Protein AF-A0A2H3BZX5-F1 (afdb_monomer)

Radius of gyration: 19.12 Å; Cα contacts (8 Å, |Δi|>4): 441; chains: 1; bounding box: 56×43×49 Å

Nearest PDB structures (foldseek):
  5wfn-assembly2_D  TM=5.118E-01  e=2.127E-02  Homo sapiens
  3ogm-assembly8_H  TM=4.781E-01  e=7.824E-02  Arabidopsis thaliana
  6wcq-assembly1_B  TM=4.674E-01  e=8.279E-02  Homo sapiens
  7ju4-assembly1_l  TM=5.251E-01  e=5.363E-01  Chlamydomonas reinhardtii
  4pki-assembly1_G  TM=5.074E-01  e=1.404E+00  Homo sapiens

Foldseek 3Di:
DDDDDLVLLQAEAPPHPDALVSVLCSCVPPNDPQPPDPDDDPDDDDLPDPDDAREREAEHLLQCRLLPRPNNLVSLVVCLPPSNQHAEYEHYNAEPVSRDPLVSVLVSLAQRARHQAYEYEQYEEALVSVLQNQQRHQNHAHYHYYNYHHDDPDPDDDPDPDPPPGDPAGHAYQEYAYEDEAPRLCPLVCQPDPRRSHHDANHQYYHHAHHPDVVLDQHEDDPSSVVSVVVSQVSHPDHHNYYHYYRHDYD

Secondary structure (DSSP, 8-state):
-PPPPGGGGTEEETT-SS-HHHHHHHHHHH-------S---SSPPPTT--SS--EEEEE-TTTTHHHH-TTHHHHHHHHT-TTS---EEEEE--BTTT-TTHHHHHHHHS--SS--EEEEES-EE-HHHHHHHHHH-TT--EEEEES-EE-------S-----S-S-SSPPBPSEEEEEEPTT-GGGGGGGSSTT-SSB-TT-SEEEEEE---TT--PEEE-HHHHHHHHHHHHH-SS--SEEEEE-EEE-

Mean predicted aligned error: 10.02 Å

Organism: NCBI:txid1076256

Structure (mmCIF, N/CA/C/O backbone):
data_AF-A0A2H3BZX5-F1
#
_entry.id   AF-A0A2H3BZX5-F1
#
loop_
_atom_site.group_PDB
_atom_site.id
_atom_site.type_symbol
_atom_site.label_atom_id
_atom_site.label_alt_id
_atom_site.label_comp_id
_atom_site.label_asym_id
_atom_site.label_entity_id
_atom_site.label_seq_id
_atom_site.pdbx_PDB_ins_code
_atom_site.Cartn_x
_atom_site.Cartn_y
_atom_site.Cartn_z
_atom_site.occupancy
_atom_site.B_iso_or_equiv
_atom_site.auth_seq_id
_atom_site.auth_comp_id
_atom_site.auth_asym_id
_atom_site.auth_atom_id
_atom_site.pdbx_PDB_model_num
ATOM 1 N N . MET A 1 1 ? -18.989 14.865 25.411 1.00 57.94 1 MET A N 1
ATOM 2 C CA . MET A 1 1 ? -17.829 14.586 24.536 1.00 57.94 1 MET A CA 1
ATOM 3 C C . MET A 1 1 ? -18.354 13.863 23.311 1.00 57.94 1 MET A C 1
ATOM 5 O O . MET A 1 1 ? -19.296 13.097 23.472 1.00 57.94 1 MET A O 1
ATOM 9 N N . ALA A 1 2 ? -17.835 14.157 22.119 1.00 77.12 2 ALA A N 1
ATOM 10 C CA . ALA A 1 2 ? -18.235 13.446 20.905 1.00 77.12 2 ALA A CA 1
ATOM 11 C C . ALA A 1 2 ? -17.748 11.989 20.968 1.00 77.12 2 ALA A C 1
ATOM 13 O O . ALA A 1 2 ? -16.637 11.743 21.438 1.00 77.12 2 ALA A O 1
ATOM 14 N N . SER A 1 3 ? -18.579 11.045 20.530 1.00 82.06 3 SER A N 1
ATOM 15 C CA . SER A 1 3 ? -18.190 9.638 20.392 1.00 82.06 3 SER A CA 1
ATOM 16 C C . SER A 1 3 ? -17.487 9.426 19.047 1.00 82.06 3 SER A C 1
ATOM 18 O O . SER A 1 3 ? -17.941 10.015 18.062 1.00 82.06 3 SER A O 1
ATOM 20 N N . PRO A 1 4 ? -16.427 8.600 18.979 1.00 85.75 4 PRO A N 1
ATOM 21 C CA . PRO A 1 4 ? -15.803 8.227 17.714 1.00 85.75 4 PRO A CA 1
ATOM 22 C C . PRO A 1 4 ? -16.812 7.568 16.770 1.00 85.75 4 PRO A C 1
ATOM 24 O O . PRO A 1 4 ? -17.647 6.766 17.191 1.00 85.75 4 PRO A O 1
ATOM 27 N N . THR A 1 5 ? -16.719 7.896 15.490 1.00 86.94 5 THR A N 1
ATOM 28 C CA . THR A 1 5 ? -17.429 7.225 14.397 1.00 86.94 5 THR A CA 1
ATOM 29 C C . THR A 1 5 ? -16.506 6.218 13.718 1.00 86.94 5 THR A C 1
ATOM 31 O O . THR A 1 5 ? -15.297 6.281 13.910 1.00 86.94 5 THR A O 1
ATOM 34 N N . PHE A 1 6 ? -17.043 5.308 12.893 1.00 84.25 6 PHE A N 1
ATOM 35 C CA . PHE A 1 6 ? -16.221 4.330 12.165 1.00 84.25 6 PHE A CA 1
ATOM 36 C C . PHE A 1 6 ? -15.102 4.991 11.339 1.00 84.25 6 PHE A C 1
ATOM 38 O O . PHE A 1 6 ? -13.971 4.520 11.367 1.00 84.25 6 PHE A O 1
ATOM 45 N N . GLN A 1 7 ? -15.383 6.136 10.706 1.00 86.94 7 GLN A N 1
ATOM 46 C CA . GLN A 1 7 ? -14.392 6.889 9.931 1.00 86.94 7 GLN A CA 1
ATOM 47 C C . GLN A 1 7 ? -13.186 7.327 10.773 1.00 86.94 7 GLN A C 1
ATOM 49 O O . GLN A 1 7 ? -12.060 7.322 10.289 1.00 86.94 7 GLN A O 1
ATOM 54 N N . ASP A 1 8 ? -13.392 7.651 12.052 1.00 89.88 8 ASP A N 1
ATOM 55 C CA . ASP A 1 8 ? -12.303 8.094 12.927 1.00 89.88 8 ASP A CA 1
ATOM 56 C C . ASP A 1 8 ? -11.319 6.955 13.275 1.00 89.88 8 ASP A C 1
ATOM 58 O O . ASP A 1 8 ? -10.223 7.225 13.760 1.00 89.88 8 ASP A O 1
ATOM 62 N N . PHE A 1 9 ? -11.685 5.692 13.017 1.00 90.06 9 PHE A N 1
ATOM 63 C CA . PHE A 1 9 ? -10.790 4.531 13.125 1.00 90.06 9 PHE A CA 1
ATOM 64 C C . PHE A 1 9 ? -10.014 4.248 11.833 1.00 90.06 9 PHE A C 1
ATOM 66 O O . PHE A 1 9 ? -9.062 3.471 11.858 1.00 90.06 9 PHE A O 1
ATOM 73 N N . LEU A 1 10 ? -10.436 4.848 10.719 1.00 90.38 10 LEU A N 1
ATOM 74 C CA . LEU A 1 10 ? -9.856 4.650 9.394 1.00 90.38 10 LEU A CA 1
ATOM 75 C C . LEU A 1 10 ? -8.863 5.750 9.008 1.00 90.38 10 LEU A C 1
ATOM 77 O O . LEU A 1 10 ? -8.057 5.544 8.113 1.00 90.38 10 LEU A O 1
ATOM 81 N N . GLU A 1 11 ? -8.904 6.902 9.676 1.00 92.44 11 GLU A N 1
ATOM 82 C CA . GLU A 1 11 ? -8.010 8.036 9.425 1.00 92.44 11 GLU A CA 1
ATOM 83 C C . GLU A 1 11 ? -7.038 8.215 10.599 1.00 92.44 11 GLU A C 1
ATOM 85 O O . GLU A 1 11 ? -7.346 8.884 11.590 1.00 92.44 11 GLU A O 1
ATOM 90 N N . LEU A 1 12 ? -5.855 7.604 10.501 1.00 92.50 12 LEU A N 1
ATOM 91 C CA . LEU A 1 12 ? -4.846 7.614 11.562 1.00 92.50 12 LEU A CA 1
ATOM 92 C C . LEU A 1 12 ? -3.650 8.498 11.181 1.00 92.50 12 LEU A C 1
ATOM 94 O O . LEU A 1 12 ? -3.189 8.500 10.039 1.00 92.50 12 LEU A O 1
ATOM 98 N N . GLY A 1 13 ? -3.141 9.247 12.164 1.00 89.38 13 GLY A N 1
ATOM 99 C CA . GLY A 1 13 ? -2.028 10.182 12.010 1.00 89.38 13 GLY A CA 1
ATOM 100 C C . GLY A 1 13 ? -2.486 11.588 11.621 1.00 89.38 13 GLY A C 1
ATOM 101 O O . GLY A 1 13 ? -3.177 12.240 12.400 1.00 89.38 13 GLY A O 1
ATOM 102 N N . LEU A 1 14 ? -2.130 12.071 10.430 1.00 82.44 14 LEU A N 1
ATOM 103 C CA . LEU A 1 14 ? -2.342 13.468 10.006 1.00 82.44 14 LEU A CA 1
ATOM 104 C C . LEU A 1 14 ? -3.767 14.021 10.177 1.00 82.44 14 LEU A C 1
ATOM 106 O O . LEU A 1 14 ? -3.943 15.195 10.497 1.00 82.44 14 LEU A O 1
ATOM 110 N N . ARG A 1 15 ? -4.790 13.194 9.936 1.00 82.12 15 ARG A N 1
ATOM 111 C CA . ARG A 1 15 ? -6.213 13.589 10.008 1.00 82.12 15 ARG A CA 1
ATOM 112 C C . ARG A 1 15 ? -6.916 13.086 11.271 1.00 82.12 15 ARG A C 1
ATOM 114 O O . ARG A 1 15 ? -8.132 13.212 11.405 1.00 82.12 15 ARG A O 1
ATOM 121 N N . GLN A 1 16 ? -6.156 12.534 12.211 1.00 89.25 16 GLN A N 1
ATOM 122 C CA . GLN A 1 16 ? -6.700 11.861 13.378 1.00 89.25 16 GLN A CA 1
ATOM 123 C C . GLN A 1 16 ? -7.379 12.844 14.342 1.00 89.25 16 GLN A C 1
ATOM 125 O O . GLN A 1 16 ? -6.764 13.778 14.854 1.00 89.25 16 GLN A O 1
ATOM 130 N N . LYS A 1 17 ? -8.658 12.596 14.648 1.00 89.06 17 LYS A N 1
ATOM 131 C CA . LYS A 1 17 ? -9.431 13.401 15.618 1.00 89.06 17 LYS A CA 1
ATOM 132 C C . LYS A 1 17 ? -9.316 12.906 17.059 1.00 89.06 17 LYS A C 1
ATOM 134 O O . LYS A 1 17 ? -9.466 13.690 17.994 1.00 89.06 17 LYS A O 1
ATOM 139 N N . PHE A 1 18 ? -9.086 11.608 17.244 1.00 89.75 18 PHE A N 1
ATOM 140 C CA . PHE A 1 18 ? -9.004 10.948 18.548 1.00 89.75 18 PHE A CA 1
ATOM 141 C C . PHE A 1 18 ? -7.699 10.167 18.641 1.00 89.75 18 PHE A C 1
ATOM 143 O O . PHE A 1 18 ? -7.367 9.450 17.708 1.00 89.75 18 PHE A O 1
ATOM 150 N N . SER A 1 19 ? -6.991 10.243 19.768 1.00 91.62 19 SER A N 1
ATOM 151 C CA . SER A 1 19 ? -5.750 9.477 19.959 1.00 91.62 19 SER A CA 1
ATOM 152 C C . SER A 1 19 ? -5.968 7.966 19.823 1.00 91.62 19 SER A C 1
ATOM 154 O O . SER A 1 19 ? -7.044 7.464 20.172 1.00 91.62 19 SER A O 1
ATOM 156 N N . CYS A 1 20 ? -4.934 7.216 19.416 1.00 92.38 20 CYS A N 1
ATOM 157 C CA . CYS A 1 20 ? -5.028 5.755 19.291 1.00 92.38 20 CYS A CA 1
ATOM 158 C C . CYS A 1 20 ? -5.463 5.110 20.610 1.00 92.38 20 CYS A C 1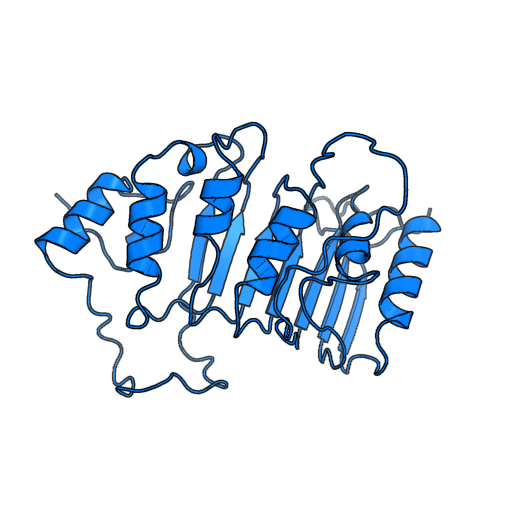
ATOM 160 O O . CYS A 1 20 ? -6.340 4.251 20.621 1.00 92.38 20 CYS A O 1
ATOM 162 N N . LYS A 1 21 ? -4.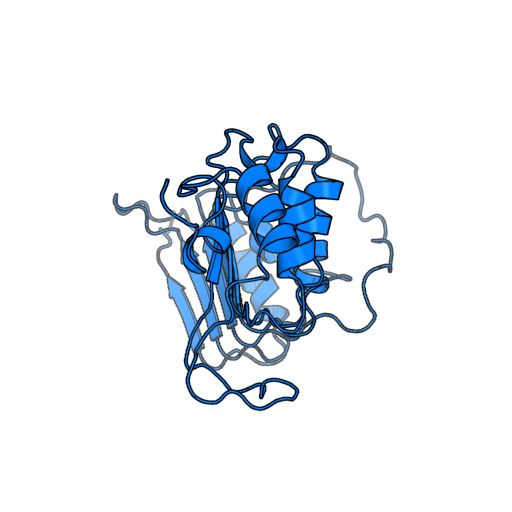949 5.606 21.744 1.00 93.62 21 LYS A N 1
ATOM 163 C CA . LYS A 1 21 ? -5.392 5.193 23.084 1.00 93.62 21 LYS A CA 1
ATOM 164 C C . LYS A 1 21 ? -6.906 5.343 23.279 1.00 93.62 21 LYS A C 1
ATOM 166 O O . LYS A 1 21 ? -7.553 4.450 23.824 1.00 93.62 21 LYS A O 1
ATOM 171 N N . GLY A 1 22 ? -7.470 6.482 22.875 1.00 91.12 22 GLY A N 1
ATOM 172 C CA . GLY A 1 22 ? -8.904 6.749 22.991 1.00 91.12 22 GLY A CA 1
ATOM 173 C C . GLY A 1 22 ? -9.738 5.804 22.127 1.00 91.12 22 GLY A C 1
ATOM 174 O O . GLY A 1 22 ? -10.745 5.277 22.595 1.00 91.12 22 GLY A O 1
ATOM 175 N N . LEU A 1 23 ? -9.279 5.544 20.902 1.00 91.94 23 LEU A N 1
ATOM 176 C CA . LEU A 1 23 ? -9.916 4.617 19.967 1.00 91.94 23 LEU A CA 1
ATOM 177 C C . LEU A 1 23 ? -9.867 3.166 20.476 1.00 91.94 23 LEU A C 1
ATOM 179 O O . LEU A 1 23 ? -10.902 2.504 20.523 1.00 91.94 23 LEU A O 1
ATOM 183 N N . VAL A 1 24 ? -8.709 2.696 20.951 1.00 92.19 24 VAL A N 1
ATOM 184 C CA . VAL A 1 24 ? -8.549 1.364 21.563 1.00 92.19 24 VAL A CA 1
ATOM 185 C C . VAL A 1 24 ? -9.502 1.195 22.747 1.00 92.19 24 VAL A C 1
ATOM 187 O O . VAL A 1 24 ? -10.289 0.249 22.783 1.00 92.19 24 VAL A O 1
ATOM 190 N N . HIS A 1 25 ? -9.507 2.142 23.692 1.00 90.25 25 HIS A N 1
ATOM 191 C CA . HIS A 1 25 ? -10.423 2.079 24.832 1.00 90.25 25 HIS A CA 1
ATOM 192 C C . HIS A 1 25 ? -11.893 2.082 24.405 1.00 90.25 25 HIS A C 1
ATOM 194 O O . HIS A 1 25 ? -12.701 1.404 25.041 1.00 90.25 25 HIS A O 1
ATOM 200 N N . HIS A 1 26 ? -12.248 2.814 23.346 1.00 88.56 26 HIS A N 1
ATOM 201 C CA . HIS A 1 26 ? -13.611 2.829 22.829 1.00 88.56 26 HIS A CA 1
ATOM 202 C C . HIS A 1 26 ? -14.041 1.446 22.322 1.00 88.56 26 HIS A C 1
ATOM 204 O O . HIS A 1 26 ? -15.084 0.948 22.748 1.00 88.56 26 HIS A O 1
ATOM 210 N N . ILE A 1 27 ? -13.210 0.797 21.497 1.00 85.56 27 ILE A N 1
ATOM 211 C CA . ILE A 1 27 ? -13.471 -0.553 20.969 1.00 85.56 27 ILE A CA 1
ATOM 212 C C . ILE A 1 27 ? -13.646 -1.554 22.114 1.00 85.56 27 ILE A C 1
ATOM 214 O O . ILE A 1 27 ? -14.616 -2.312 22.129 1.00 85.56 27 ILE A O 1
ATOM 218 N N . LEU A 1 28 ? -12.734 -1.524 23.092 1.00 84.56 28 LEU A N 1
ATOM 219 C CA . LEU A 1 28 ? -12.738 -2.455 24.221 1.00 84.56 28 LEU A CA 1
ATOM 220 C C . LEU A 1 28 ? -13.922 -2.247 25.179 1.00 84.56 28 LEU A C 1
ATOM 222 O O . LEU A 1 28 ? -14.328 -3.194 25.849 1.00 84.56 28 LEU A O 1
ATOM 226 N N . SER A 1 29 ? -14.468 -1.029 25.265 1.00 84.31 29 SER A N 1
ATOM 227 C CA . SER A 1 29 ? -15.496 -0.683 26.261 1.00 84.31 29 SER A CA 1
ATOM 228 C C . SER A 1 29 ? -16.928 -0.719 25.723 1.00 84.31 29 SER A C 1
ATOM 230 O O . SER A 1 29 ? -17.847 -0.989 26.493 1.00 84.31 29 SER A O 1
ATOM 232 N N . PHE A 1 30 ? -17.145 -0.422 24.437 1.00 68.69 30 PHE A N 1
ATOM 233 C CA . PHE A 1 30 ? -18.492 -0.203 23.887 1.00 68.69 30 PHE A CA 1
ATOM 234 C C . PHE A 1 30 ? -18.861 -1.133 22.724 1.00 68.69 30 PHE A C 1
ATOM 236 O O . PHE A 1 30 ? -20.032 -1.179 22.349 1.00 68.69 30 PHE A O 1
ATOM 243 N N . SER A 1 31 ? -17.924 -1.968 22.256 1.00 67.31 31 SER A N 1
ATOM 244 C CA . SER A 1 31 ? -17.967 -2.729 20.994 1.00 67.31 31 SER A CA 1
ATOM 245 C C . SER A 1 31 ? -17.589 -1.871 19.787 1.00 67.31 31 SER A C 1
ATOM 247 O O . SER A 1 31 ? -17.890 -0.680 19.732 1.00 67.31 31 SER A O 1
ATOM 249 N N . PHE A 1 32 ? -16.914 -2.485 18.812 1.00 65.19 32 PHE A N 1
ATOM 250 C CA . PHE A 1 32 ? -16.557 -1.825 17.558 1.00 65.19 32 PHE A CA 1
ATOM 251 C C . PHE A 1 32 ? -17.832 -1.291 16.877 1.00 65.19 32 PHE A C 1
ATOM 253 O O . PHE A 1 32 ? -18.833 -2.020 16.880 1.00 65.19 32 PHE A O 1
ATOM 260 N N . PRO A 1 33 ? -17.837 -0.066 16.309 1.00 56.41 33 PRO A N 1
ATOM 261 C CA . PRO A 1 33 ? -18.994 0.439 15.583 1.00 56.41 33 PRO A CA 1
ATOM 262 C C . PRO A 1 33 ? -19.358 -0.570 14.499 1.00 56.41 33 PRO A C 1
ATOM 264 O O . PRO A 1 33 ? -18.613 -0.768 13.540 1.00 56.41 33 PRO A O 1
ATOM 267 N N . THR A 1 34 ? -20.470 -1.276 14.685 1.00 51.81 34 THR A N 1
ATOM 268 C CA . THR A 1 34 ? -20.954 -2.211 13.677 1.00 51.81 34 THR A CA 1
ATOM 269 C C . THR A 1 34 ? -21.363 -1.352 12.501 1.00 51.81 34 THR A C 1
ATOM 271 O O . THR A 1 34 ? -22.230 -0.486 12.631 1.00 51.81 34 THR A O 1
ATOM 274 N N . ILE A 1 35 ? -20.697 -1.544 11.368 1.00 51.06 35 ILE A N 1
ATOM 275 C CA . ILE A 1 35 ? -21.106 -0.911 10.127 1.00 51.06 35 ILE A CA 1
ATOM 276 C C . ILE A 1 35 ? -22.518 -1.441 9.853 1.00 51.06 35 ILE A C 1
ATOM 278 O O . ILE A 1 35 ? -22.692 -2.607 9.507 1.00 51.06 35 ILE A O 1
ATOM 282 N N . GLN A 1 36 ? -23.543 -0.613 10.065 1.00 39.72 36 GLN A N 1
ATOM 283 C CA . GLN A 1 36 ? -24.866 -0.848 9.493 1.00 39.72 36 GLN A CA 1
ATOM 284 C C . GLN A 1 36 ? -24.760 -0.560 7.995 1.00 39.72 36 GLN A C 1
ATOM 286 O O . GLN A 1 36 ? -25.234 0.458 7.504 1.00 39.72 36 GLN A O 1
ATOM 291 N N . THR A 1 37 ? -24.051 -1.416 7.269 1.00 41.41 37 THR A N 1
ATOM 292 C CA . THR A 1 37 ? -24.188 -1.508 5.823 1.00 41.41 37 THR A CA 1
ATOM 293 C C . THR A 1 37 ? -25.258 -2.547 5.566 1.00 41.41 37 THR A C 1
ATOM 295 O O . THR A 1 37 ? -25.185 -3.674 6.061 1.00 41.41 37 THR A O 1
ATOM 298 N N . ASP A 1 38 ? -26.295 -2.127 4.848 1.00 33.19 38 ASP A N 1
ATOM 299 C CA . ASP A 1 38 ? -27.380 -2.9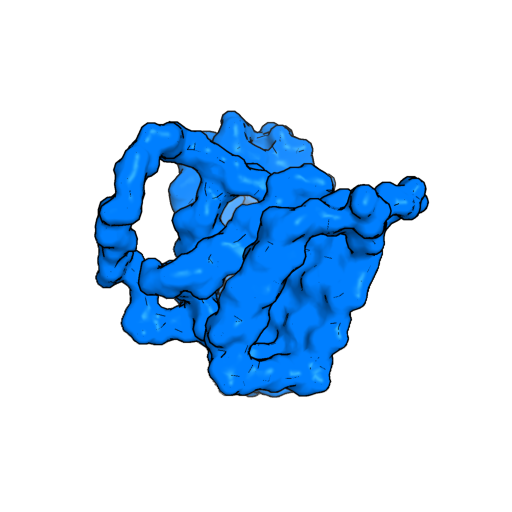92 4.417 1.00 33.19 38 ASP A CA 1
ATOM 300 C C . ASP A 1 38 ? -26.804 -4.251 3.763 1.00 33.19 38 ASP A C 1
ATOM 302 O O . ASP A 1 38 ? -26.147 -4.194 2.729 1.00 33.19 38 ASP A O 1
ATOM 306 N N . VAL A 1 39 ? -27.060 -5.381 4.423 1.00 35.19 39 VAL A N 1
ATOM 307 C CA . VAL A 1 39 ? -26.875 -6.749 3.937 1.00 35.19 39 VAL A CA 1
ATOM 308 C C . VAL A 1 39 ? -25.483 -7.030 3.371 1.00 35.19 39 VAL A C 1
ATOM 310 O O . VAL A 1 39 ? -25.265 -7.045 2.162 1.00 35.19 39 VAL A O 1
ATOM 313 N N . TRP A 1 40 ? -24.566 -7.411 4.256 1.00 44.81 40 TRP A N 1
ATOM 314 C CA . TRP A 1 40 ? -23.400 -8.187 3.853 1.00 44.81 40 TRP A CA 1
ATOM 315 C C . TRP A 1 40 ? -23.537 -9.644 4.290 1.00 44.81 40 TRP A C 1
ATOM 317 O O . TRP A 1 40 ? -24.008 -9.899 5.403 1.00 44.81 40 TRP A O 1
ATOM 327 N N . PRO A 1 41 ? -23.193 -10.621 3.427 1.00 36.38 41 PRO A N 1
ATOM 328 C CA . PRO A 1 41 ? -23.332 -12.020 3.757 1.00 36.38 41 PRO A CA 1
ATOM 329 C C . PRO A 1 41 ? -22.408 -12.336 4.924 1.00 36.38 41 PRO A C 1
ATOM 331 O O . PRO A 1 41 ? -21.233 -11.977 4.936 1.00 36.38 41 PRO A O 1
ATOM 334 N N . VAL A 1 42 ? -22.943 -13.071 5.886 1.00 35.72 42 VAL A N 1
ATOM 335 C CA . VAL A 1 42 ? -22.139 -13.820 6.842 1.00 35.72 42 VAL A CA 1
ATOM 336 C C . VAL A 1 42 ? -21.360 -14.866 6.029 1.00 35.72 42 VAL A C 1
ATOM 338 O O . VAL A 1 42 ? -21.916 -15.899 5.663 1.00 35.72 42 VAL A O 1
ATOM 341 N N . GLY A 1 43 ? -20.115 -14.562 5.651 1.00 40.22 43 GLY A N 1
ATOM 342 C CA . GLY A 1 43 ? -19.269 -15.418 4.810 1.00 40.22 43 GLY A CA 1
ATOM 343 C C . GLY A 1 43 ? -18.099 -14.667 4.151 1.00 40.22 43 GLY A C 1
ATOM 344 O O . GLY A 1 43 ? -18.042 -13.441 4.245 1.00 40.22 43 GLY A O 1
ATOM 345 N N . PRO A 1 44 ? -17.154 -15.377 3.499 1.00 39.44 44 PRO A N 1
ATOM 346 C CA . PRO A 1 44 ? -16.039 -14.753 2.788 1.00 39.44 44 PRO A CA 1
ATOM 347 C C . PRO A 1 44 ? -16.551 -13.775 1.723 1.00 39.44 44 PRO A C 1
ATOM 349 O O . PRO A 1 44 ? -17.434 -14.104 0.927 1.00 39.44 44 PRO A O 1
ATOM 352 N N . ILE A 1 45 ? -15.999 -12.561 1.733 1.00 46.94 45 ILE A N 1
ATOM 353 C CA . ILE A 1 45 ? -16.335 -11.495 0.785 1.00 46.94 45 ILE A CA 1
ATOM 354 C C . ILE A 1 45 ? -15.966 -11.977 -0.631 1.00 46.94 45 ILE A C 1
ATOM 356 O O . ILE A 1 45 ? -14.843 -12.444 -0.833 1.00 46.94 45 ILE A O 1
ATOM 360 N N . PRO A 1 46 ? -16.867 -11.893 -1.628 1.00 39.09 46 PRO A N 1
ATOM 361 C CA . PRO A 1 46 ? -16.541 -12.293 -2.991 1.00 39.09 46 PRO A CA 1
ATOM 362 C C . PRO A 1 46 ? -15.402 -11.445 -3.567 1.00 39.09 46 PRO A C 1
ATOM 364 O O . PRO A 1 46 ? -15.446 -10.217 -3.506 1.00 39.09 46 PRO A O 1
ATOM 367 N N . TYR A 1 47 ? -14.447 -12.106 -4.226 1.00 44.25 47 TYR A N 1
ATOM 368 C CA . TYR A 1 47 ? -13.263 -11.529 -4.886 1.00 44.25 47 TYR A CA 1
ATOM 369 C C . TYR A 1 47 ? -13.554 -10.380 -5.873 1.00 44.25 47 TYR A C 1
ATOM 371 O O . TYR A 1 47 ? -12.655 -9.638 -6.252 1.00 44.25 47 TYR A O 1
ATOM 379 N N . THR A 1 48 ? -14.801 -10.219 -6.315 1.00 40.31 48 THR A N 1
ATOM 380 C CA . THR A 1 48 ? -15.237 -9.233 -7.316 1.00 40.31 48 THR A CA 1
ATOM 381 C C . THR A 1 48 ? -15.905 -7.994 -6.724 1.00 40.31 48 THR A C 1
ATOM 383 O O . THR A 1 48 ? -16.379 -7.133 -7.467 1.00 40.31 48 THR A O 1
ATOM 386 N N . TYR A 1 49 ? -16.021 -7.897 -5.402 1.00 43.97 49 TYR A N 1
ATOM 387 C CA . TYR A 1 49 ? -16.837 -6.856 -4.807 1.00 43.97 49 TYR A CA 1
ATOM 388 C C . TYR A 1 49 ? -16.094 -5.507 -4.731 1.00 43.97 49 TYR A C 1
ATOM 390 O O . TYR A 1 49 ? -15.184 -5.329 -3.929 1.00 43.97 49 TYR A O 1
ATOM 398 N N . ARG A 1 50 ? -16.524 -4.532 -5.548 1.00 50.50 50 ARG A N 1
ATOM 399 C CA . ARG A 1 50 ? -16.038 -3.132 -5.560 1.00 50.50 50 ARG A CA 1
ATOM 400 C C . ARG A 1 50 ? -17.025 -2.107 -4.957 1.00 50.50 50 ARG A C 1
ATOM 402 O O . ARG A 1 50 ? -16.819 -0.906 -5.092 1.00 50.50 50 ARG A O 1
ATOM 409 N N . SER A 1 51 ? -18.117 -2.532 -4.311 1.00 41.44 51 SER A N 1
ATOM 410 C CA . SER A 1 51 ? -19.204 -1.631 -3.864 1.00 41.44 51 SER A CA 1
ATOM 411 C C . SER A 1 51 ? -19.100 -1.212 -2.384 1.00 41.44 51 SER A C 1
ATOM 413 O O . SER A 1 51 ? -19.870 -1.657 -1.534 1.00 41.44 51 SER A O 1
ATOM 415 N N . GLY A 1 52 ? -18.160 -0.326 -2.065 1.00 59.06 52 GLY A N 1
ATOM 416 C CA . GLY A 1 52 ? -17.967 0.212 -0.711 1.00 59.06 52 GLY A CA 1
ATOM 417 C C . GLY A 1 52 ? -16.520 0.060 -0.276 1.00 59.06 52 GLY A C 1
ATOM 418 O O . GLY A 1 52 ? -16.207 -0.788 0.558 1.00 59.06 52 GLY A O 1
ATOM 419 N N . GLN A 1 53 ? -15.631 0.833 -0.904 1.00 70.25 53 GLN A N 1
ATOM 420 C CA . GLN A 1 53 ? -14.236 0.907 -0.481 1.00 70.25 53 GLN A CA 1
ATOM 421 C C . GLN A 1 53 ? -14.181 1.461 0.941 1.00 70.25 53 GLN A C 1
ATOM 423 O O . GLN A 1 53 ? -14.729 2.525 1.231 1.00 70.25 53 GLN A O 1
ATOM 428 N N . VAL A 1 54 ? -13.554 0.700 1.827 1.00 85.31 54 VAL A N 1
ATOM 429 C CA . VAL A 1 54 ? -13.266 1.095 3.199 1.00 85.31 54 VAL A CA 1
ATOM 430 C C . VAL A 1 54 ? -11.758 1.216 3.269 1.00 85.31 54 VAL A C 1
ATOM 432 O O . VAL A 1 54 ? -11.041 0.217 3.375 1.00 85.31 54 VAL A O 1
ATOM 435 N N . THR A 1 55 ? -11.297 2.454 3.143 1.00 90.38 55 THR A N 1
ATOM 436 C CA . THR A 1 55 ? -9.878 2.784 3.096 1.00 90.38 55 THR A CA 1
ATOM 437 C C . THR A 1 55 ? -9.360 3.056 4.494 1.00 90.38 55 THR A C 1
ATOM 439 O O . THR A 1 55 ? -9.870 3.942 5.171 1.00 90.38 55 THR A O 1
ATOM 442 N N . LEU A 1 56 ? -8.330 2.320 4.908 1.00 93.25 56 LEU A N 1
ATOM 443 C CA . LEU A 1 56 ? -7.507 2.669 6.060 1.00 93.25 56 LEU A CA 1
ATOM 444 C C . LEU A 1 56 ? -6.371 3.588 5.596 1.00 93.25 56 LEU A C 1
ATOM 446 O O . LEU A 1 56 ? -5.444 3.136 4.927 1.00 93.25 56 LEU A O 1
ATOM 450 N N . SER A 1 57 ? -6.448 4.864 5.957 1.00 93.88 57 SER A N 1
ATOM 451 C CA . SER A 1 57 ? -5.440 5.883 5.667 1.00 93.88 57 SER A CA 1
ATOM 452 C C . SER A 1 57 ? -4.522 6.080 6.872 1.00 93.88 57 SER A C 1
ATOM 454 O O . SER A 1 57 ? -4.963 6.473 7.955 1.00 93.88 57 SER A O 1
ATOM 456 N N . LEU A 1 58 ? -3.232 5.822 6.672 1.00 92.25 58 LEU A N 1
ATOM 457 C CA . LEU A 1 58 ? -2.172 5.902 7.672 1.00 92.25 58 LEU A CA 1
ATOM 458 C C . LEU A 1 58 ? -1.167 6.965 7.215 1.00 92.25 58 LEU A C 1
ATOM 460 O O . LEU A 1 58 ? -0.448 6.741 6.245 1.00 92.25 58 LEU A O 1
ATOM 464 N N . GLY A 1 59 ? -1.115 8.120 7.885 1.00 89.19 59 GLY A N 1
ATOM 465 C CA . GLY A 1 59 ? -0.270 9.245 7.457 1.00 89.19 59 GLY A CA 1
ATOM 466 C C . GLY A 1 59 ? 0.604 9.820 8.568 1.00 89.19 59 GLY A C 1
ATOM 467 O O . GLY A 1 59 ? 0.057 10.277 9.568 1.00 89.19 59 GLY A O 1
ATOM 468 N N . ASP A 1 60 ? 1.930 9.867 8.390 1.00 81.50 60 ASP A N 1
ATOM 469 C CA . ASP A 1 60 ? 2.869 10.295 9.451 1.00 81.50 60 ASP A CA 1
ATOM 470 C C . ASP A 1 60 ? 3.545 11.669 9.220 1.00 81.50 60 ASP A C 1
ATOM 472 O O . ASP A 1 60 ? 4.157 12.242 10.123 1.00 81.50 60 ASP A O 1
ATOM 476 N N . SER A 1 61 ? 3.406 12.275 8.034 1.00 74.19 61 SER A N 1
ATOM 477 C CA . SER A 1 61 ? 4.035 13.569 7.660 1.00 74.19 61 SER A CA 1
ATOM 478 C C . SER A 1 61 ? 5.550 13.686 7.895 1.00 74.19 61 SER A C 1
ATOM 480 O O . SER A 1 61 ? 6.070 14.795 7.985 1.00 74.19 61 SER A O 1
ATOM 482 N N . GLY A 1 62 ? 6.260 12.568 8.051 1.00 68.06 62 GLY A N 1
ATOM 483 C CA . GLY A 1 62 ? 7.672 12.545 8.433 1.00 68.06 62 GLY A CA 1
ATOM 484 C C . GLY A 1 62 ? 7.945 13.006 9.869 1.00 68.06 62 GLY A C 1
ATOM 485 O O . GLY A 1 62 ? 9.090 13.252 10.218 1.00 68.06 62 GLY A O 1
ATOM 486 N N . LEU A 1 63 ? 6.921 13.146 10.720 1.00 71.25 63 LEU A N 1
ATOM 487 C CA . LEU A 1 63 ? 7.076 13.611 12.106 1.00 71.25 63 LEU A CA 1
ATOM 488 C C . LEU A 1 63 ? 7.134 12.466 13.130 1.00 71.25 63 LEU A C 1
ATOM 490 O O . LEU A 1 63 ? 7.395 12.716 14.308 1.00 71.25 63 LEU A O 1
ATOM 494 N N . GLY A 1 64 ? 6.891 11.221 12.707 1.00 74.00 64 GLY A N 1
ATOM 495 C CA . GLY A 1 64 ? 6.917 10.043 13.581 1.00 74.00 64 GLY A CA 1
ATOM 496 C C . GLY A 1 64 ? 5.772 9.995 14.603 1.00 74.00 64 GLY A C 1
ATOM 497 O O . GLY A 1 64 ? 5.880 9.302 15.614 1.00 74.00 64 GLY A O 1
ATOM 498 N N . ILE A 1 65 ? 4.685 10.734 14.376 1.00 80.06 65 ILE A N 1
ATOM 499 C CA . ILE A 1 65 ? 3.459 10.757 15.183 1.00 80.06 65 ILE A CA 1
ATOM 500 C C . ILE A 1 65 ? 2.917 9.338 15.373 1.00 80.06 65 ILE A C 1
ATOM 502 O O . ILE A 1 65 ? 2.651 8.929 16.502 1.00 80.06 65 ILE A O 1
ATOM 506 N N . LEU A 1 66 ? 2.770 8.575 14.286 1.00 83.06 66 LEU A N 1
ATOM 507 C CA . LEU A 1 66 ? 2.263 7.202 14.363 1.00 83.06 66 LEU A CA 1
ATOM 508 C C . LEU A 1 66 ? 3.347 6.221 14.801 1.00 83.06 66 LEU A C 1
ATOM 510 O O . LEU A 1 66 ? 3.074 5.331 15.607 1.00 83.06 66 LEU A O 1
ATOM 514 N N . GLY A 1 67 ? 4.580 6.407 14.323 1.00 76.31 67 GLY A N 1
ATOM 515 C CA . GLY A 1 67 ? 5.721 5.577 14.715 1.00 76.31 67 GLY A CA 1
ATOM 516 C C . GLY A 1 67 ? 6.049 5.611 16.215 1.00 76.31 67 GLY A C 1
ATOM 517 O O . GLY A 1 67 ? 6.665 4.676 16.723 1.00 76.31 67 GLY A O 1
ATOM 518 N N . THR A 1 68 ? 5.633 6.656 16.936 1.00 78.88 68 THR A N 1
ATOM 519 C CA . THR A 1 68 ? 5.895 6.820 18.377 1.00 78.88 68 THR A CA 1
ATOM 520 C C . THR A 1 68 ? 4.675 6.597 19.276 1.00 78.88 68 THR A C 1
ATOM 522 O O . THR A 1 68 ? 4.836 6.546 20.499 1.00 78.88 68 THR A O 1
ATOM 525 N N . ASP A 1 69 ? 3.467 6.421 18.725 1.00 86.19 69 ASP A N 1
ATOM 526 C CA . ASP A 1 69 ? 2.262 6.159 19.522 1.00 86.19 69 ASP A CA 1
ATOM 527 C C . ASP A 1 69 ? 2.225 4.685 19.987 1.00 86.19 69 ASP A C 1
ATOM 529 O O . ASP A 1 69 ? 2.048 3.770 19.175 1.00 86.19 69 ASP A O 1
ATOM 533 N N . PRO A 1 70 ? 2.326 4.412 21.303 1.00 86.88 70 PRO A N 1
ATOM 534 C CA . PRO A 1 70 ? 2.388 3.045 21.818 1.00 86.88 70 PRO A CA 1
ATOM 535 C C . PRO A 1 70 ? 1.090 2.247 21.618 1.00 86.88 70 PRO A C 1
ATOM 537 O O . PRO A 1 70 ? 1.118 1.020 21.709 1.00 86.88 70 PRO A O 1
ATOM 540 N N . TYR A 1 71 ? -0.041 2.908 21.348 1.00 91.00 71 TYR A N 1
ATOM 541 C CA . TYR A 1 71 ? -1.334 2.263 21.104 1.00 91.00 71 TYR A CA 1
ATOM 542 C C . TYR A 1 71 ? -1.625 2.065 19.615 1.00 91.00 71 TYR A C 1
ATOM 544 O O . TYR A 1 71 ? -2.602 1.397 19.280 1.00 91.00 71 TYR A O 1
ATOM 552 N N . PHE A 1 72 ? -0.805 2.610 18.712 1.00 90.88 72 PHE A N 1
ATOM 553 C CA . PHE A 1 72 ? -1.044 2.501 17.274 1.00 90.88 72 PHE A CA 1
ATOM 554 C C . PHE A 1 72 ? -1.049 1.044 16.801 1.00 90.88 72 PHE A C 1
ATOM 556 O O . PHE A 1 72 ? -1.991 0.593 16.152 1.00 90.88 72 PHE A O 1
ATOM 563 N N . LEU A 1 73 ? -0.051 0.259 17.209 1.00 89.69 73 LEU A N 1
ATOM 564 C CA . LEU A 1 73 ? 0.022 -1.164 16.862 1.00 89.69 73 LEU A CA 1
ATOM 565 C C . LEU A 1 73 ? -1.108 -1.991 17.482 1.00 89.69 73 LEU A C 1
ATOM 567 O O . LEU A 1 73 ? -1.557 -2.970 16.887 1.00 89.69 73 LEU A O 1
ATOM 571 N N . GLU A 1 74 ? -1.561 -1.625 18.680 1.00 91.12 74 GLU A N 1
ATOM 572 C CA . GLU A 1 74 ? -2.715 -2.265 19.313 1.00 91.12 74 GLU A CA 1
ATOM 573 C C . GLU A 1 74 ? -3.994 -1.973 18.522 1.00 91.12 74 GLU A C 1
ATOM 575 O O . GLU A 1 74 ? -4.769 -2.887 18.243 1.00 91.12 74 GLU A O 1
ATOM 580 N N . LEU A 1 75 ? -4.163 -0.729 18.072 1.00 92.00 75 LEU A N 1
ATOM 581 C CA . LEU A 1 75 ? -5.273 -0.335 17.218 1.00 92.00 75 LEU A CA 1
ATOM 582 C C . LEU A 1 75 ? -5.252 -1.081 15.878 1.00 92.00 75 LEU A C 1
ATOM 584 O O . LEU A 1 75 ? -6.271 -1.651 15.497 1.00 92.00 75 LEU A O 1
ATOM 588 N N . LEU A 1 76 ? -4.099 -1.167 15.203 1.00 91.94 76 LEU A N 1
ATOM 589 C CA . LEU A 1 76 ? -3.974 -1.932 13.956 1.00 91.94 76 LEU A CA 1
ATOM 590 C C . LEU A 1 76 ? -4.352 -3.405 14.147 1.00 91.94 76 LEU A C 1
ATOM 592 O O . LEU A 1 76 ? -5.041 -3.968 13.304 1.00 91.94 76 LEU A O 1
ATOM 596 N N . LYS A 1 77 ? -3.959 -4.038 15.261 1.00 90.12 77 LYS A N 1
ATOM 597 C CA . LYS A 1 77 ? -4.355 -5.427 15.559 1.00 90.12 77 LYS A CA 1
ATOM 598 C C . LYS A 1 77 ? -5.868 -5.589 15.669 1.00 90.12 77 LYS A C 1
ATOM 600 O O . LYS A 1 77 ? -6.389 -6.592 15.196 1.00 90.12 77 LYS A O 1
ATOM 605 N N . LEU A 1 78 ? -6.561 -4.622 16.268 1.00 89.06 78 LEU A N 1
ATOM 606 C CA . LEU A 1 78 ? -8.023 -4.634 16.342 1.00 89.06 78 LEU A CA 1
ATOM 607 C C . LEU A 1 78 ? -8.653 -4.451 14.957 1.00 89.06 78 LEU A C 1
ATOM 609 O O . LEU A 1 78 ? -9.634 -5.119 14.655 1.00 89.06 78 LEU A O 1
ATOM 613 N N . LEU A 1 79 ? -8.069 -3.601 14.107 1.00 89.00 79 LEU A N 1
ATOM 614 C CA . LEU A 1 79 ? -8.539 -3.346 12.739 1.00 89.00 79 LEU A CA 1
ATOM 615 C C . LEU A 1 79 ? -8.312 -4.518 11.770 1.00 89.00 79 LEU A C 1
ATOM 617 O O . LEU A 1 79 ? -8.980 -4.585 10.743 1.00 89.00 79 LEU A O 1
ATOM 621 N N . LYS A 1 80 ? -7.409 -5.450 12.097 1.00 87.75 80 LYS A N 1
ATOM 622 C CA . LYS A 1 80 ? -7.171 -6.687 11.328 1.00 87.75 80 LYS A CA 1
ATOM 623 C C . LYS A 1 80 ? -8.253 -7.753 11.515 1.00 87.75 80 LYS A C 1
ATOM 625 O O . LYS A 1 80 ? -8.177 -8.796 10.870 1.00 87.75 80 LYS A O 1
ATOM 630 N N . ASP A 1 81 ? -9.218 -7.538 12.406 1.00 83.06 81 ASP A N 1
ATOM 631 C CA . ASP A 1 81 ? -10.329 -8.467 12.598 1.00 83.06 81 ASP A CA 1
ATOM 632 C C . ASP A 1 81 ? -11.081 -8.681 11.275 1.00 83.06 81 ASP A C 1
ATOM 634 O O . ASP A 1 81 ? -11.505 -7.722 10.634 1.00 83.06 81 ASP A O 1
ATOM 638 N N . GLU A 1 82 ? -11.272 -9.939 10.870 1.00 77.44 82 GLU A N 1
ATOM 639 C CA . GLU A 1 82 ? -11.917 -10.299 9.598 1.00 77.44 82 GLU A CA 1
ATOM 640 C C . GLU A 1 82 ? -13.342 -9.748 9.452 1.00 77.44 82 GLU A C 1
ATOM 642 O O . GLU A 1 82 ? -13.865 -9.670 8.341 1.00 77.44 82 GLU A O 1
ATOM 647 N N . ARG A 1 83 ? -13.993 -9.369 10.554 1.00 75.62 83 ARG A N 1
ATOM 648 C CA . ARG A 1 83 ? -15.328 -8.760 10.536 1.00 75.62 83 ARG A CA 1
ATOM 649 C C . ARG A 1 83 ? -15.290 -7.286 10.130 1.00 75.62 83 ARG A C 1
ATOM 651 O O . ARG A 1 83 ? -16.347 -6.720 9.857 1.00 75.62 83 ARG A O 1
ATOM 658 N N . ILE A 1 84 ? -14.113 -6.660 10.116 1.00 79.94 84 ILE A N 1
ATOM 659 C CA . ILE A 1 84 ? -13.915 -5.269 9.710 1.00 79.94 84 ILE A CA 1
ATOM 660 C C . ILE A 1 84 ? -13.495 -5.268 8.230 1.00 79.94 84 ILE A C 1
ATOM 662 O O . ILE A 1 84 ? -12.419 -5.757 7.886 1.00 79.94 84 ILE A O 1
ATOM 666 N N . PRO A 1 85 ? -14.324 -4.734 7.322 1.00 77.00 85 PRO A N 1
ATOM 667 C CA . PRO A 1 85 ? -14.156 -4.928 5.885 1.00 77.00 85 PRO A CA 1
ATOM 668 C C . PRO A 1 85 ? -13.200 -3.903 5.255 1.00 77.00 85 PRO A C 1
ATOM 670 O O . PRO A 1 85 ? -13.562 -3.247 4.283 1.00 77.00 85 PRO A O 1
ATOM 673 N N . ILE A 1 86 ? -11.992 -3.737 5.801 1.00 86.44 86 ILE A N 1
ATOM 674 C CA . ILE A 1 86 ? -10.971 -2.845 5.225 1.00 86.44 86 ILE A CA 1
ATOM 675 C C . ILE A 1 86 ? -10.389 -3.509 3.977 1.00 86.44 86 ILE A C 1
ATOM 677 O O . ILE A 1 86 ? -9.697 -4.522 4.076 1.00 86.44 86 ILE A O 1
ATOM 681 N N . ASN A 1 87 ? -10.672 -2.941 2.808 1.00 89.00 87 ASN A N 1
ATOM 682 C CA . ASN A 1 87 ? -10.269 -3.493 1.509 1.00 89.00 87 ASN A CA 1
ATOM 683 C C . ASN A 1 87 ? -9.213 -2.649 0.782 1.00 89.00 87 ASN A C 1
ATOM 685 O O . ASN A 1 87 ? -8.555 -3.153 -0.131 1.00 89.00 87 ASN A O 1
ATOM 689 N N . THR A 1 88 ? -8.998 -1.414 1.234 1.00 92.25 88 THR A N 1
ATOM 690 C CA . THR A 1 88 ? -7.960 -0.520 0.724 1.00 92.25 88 THR A CA 1
ATOM 691 C C . THR A 1 88 ? -7.107 -0.009 1.879 1.00 92.25 88 THR A C 1
ATOM 693 O O . THR A 1 88 ? -7.623 0.291 2.958 1.00 92.25 88 THR A O 1
ATOM 696 N N . MET A 1 89 ? -5.801 0.112 1.658 1.00 95.00 89 MET A N 1
ATOM 697 C CA . MET A 1 89 ? -4.888 0.760 2.595 1.00 95.00 89 MET A CA 1
ATOM 698 C C . MET A 1 89 ? -4.012 1.770 1.873 1.00 95.00 89 MET A C 1
ATOM 700 O O . MET A 1 89 ? -3.432 1.478 0.831 1.00 95.00 89 MET A O 1
ATOM 704 N N . GLU A 1 90 ? -3.903 2.945 2.474 1.00 94.75 90 GLU A N 1
ATOM 705 C CA . GLU A 1 90 ? -3.012 4.012 2.046 1.00 94.75 90 GLU A CA 1
ATOM 706 C C . GLU A 1 90 ? -2.007 4.272 3.166 1.00 94.75 90 GLU A C 1
ATOM 708 O O . GLU A 1 90 ? -2.394 4.584 4.293 1.00 94.75 90 GLU A O 1
ATOM 713 N N . ILE A 1 91 ? -0.721 4.122 2.859 1.00 93.25 91 ILE A N 1
ATOM 714 C CA . ILE A 1 91 ? 0.383 4.405 3.770 1.00 93.25 91 ILE A CA 1
ATOM 715 C C . ILE A 1 91 ? 1.168 5.582 3.203 1.00 93.25 91 ILE A C 1
ATOM 717 O O . ILE A 1 91 ? 1.707 5.482 2.103 1.00 93.25 91 ILE A O 1
ATOM 721 N N . CYS A 1 92 ? 1.223 6.686 3.947 1.00 91.56 92 CYS A N 1
ATOM 722 C CA . CYS A 1 92 ? 1.752 7.947 3.449 1.00 91.56 92 CYS A CA 1
ATOM 723 C C . CYS A 1 92 ? 2.731 8.626 4.419 1.00 91.56 92 CYS A C 1
ATOM 725 O O . CYS A 1 92 ? 2.460 8.749 5.619 1.00 91.56 92 CYS A O 1
ATOM 727 N N . GLY A 1 93 ? 3.857 9.120 3.898 1.00 87.75 93 GLY A N 1
ATOM 728 C CA . GLY A 1 93 ? 4.727 10.047 4.628 1.00 87.75 93 GLY A CA 1
ATOM 729 C C . GLY A 1 93 ? 5.477 9.430 5.809 1.00 87.75 93 GLY A C 1
ATOM 730 O O . GLY A 1 93 ? 5.775 10.138 6.771 1.00 87.75 93 GLY A O 1
ATOM 731 N N . PHE A 1 94 ? 5.729 8.119 5.798 1.00 86.06 94 PHE A N 1
ATOM 732 C CA . PHE A 1 94 ? 6.528 7.461 6.833 1.00 86.06 94 PHE A CA 1
ATOM 733 C C . PHE A 1 94 ? 8.014 7.559 6.504 1.00 86.06 94 PHE A C 1
ATOM 735 O O . PHE A 1 94 ? 8.463 7.077 5.466 1.00 86.06 94 PHE A O 1
ATOM 742 N N . ASP A 1 95 ? 8.779 8.133 7.426 1.00 80.06 95 ASP A N 1
ATOM 743 C CA . ASP A 1 95 ? 10.224 8.296 7.307 1.00 80.06 95 ASP A CA 1
ATOM 744 C C . ASP A 1 95 ? 10.933 7.396 8.328 1.00 80.06 95 ASP A C 1
ATOM 746 O O . ASP A 1 95 ? 10.685 7.483 9.538 1.00 80.06 95 ASP A O 1
ATOM 750 N N . HIS A 1 96 ? 11.821 6.526 7.833 1.00 74.81 96 HIS A N 1
ATOM 751 C CA . HIS A 1 96 ? 12.565 5.571 8.653 1.00 74.81 96 HIS A CA 1
ATOM 752 C C . HIS A 1 96 ? 13.360 6.238 9.793 1.00 74.81 96 HIS A C 1
ATOM 754 O O . HIS A 1 96 ? 13.569 5.623 10.841 1.00 74.81 96 HIS A O 1
ATOM 760 N N . THR A 1 97 ? 13.798 7.491 9.636 1.00 73.56 97 THR A N 1
ATOM 761 C CA . THR A 1 97 ? 14.554 8.226 10.665 1.00 73.56 97 THR A CA 1
ATOM 762 C C . THR A 1 97 ? 13.723 8.550 11.909 1.00 73.56 97 THR A C 1
ATOM 764 O O . THR A 1 97 ? 14.280 8.641 13.007 1.00 73.56 97 THR A O 1
ATOM 767 N N . TYR A 1 98 ? 12.398 8.662 11.768 1.00 67.75 98 TYR A N 1
ATOM 768 C CA . TYR A 1 98 ? 11.478 9.034 12.848 1.00 67.75 98 TYR A CA 1
ATOM 769 C C . TYR A 1 98 ? 10.636 7.861 13.369 1.00 67.75 98 TYR A C 1
ATOM 771 O O . TYR A 1 98 ? 9.958 7.986 14.391 1.00 67.75 98 TYR A O 1
ATOM 779 N N . THR A 1 99 ? 10.714 6.693 12.732 1.00 63.97 99 THR A N 1
ATOM 780 C CA . THR A 1 99 ? 10.050 5.471 13.199 1.00 63.97 99 THR A CA 1
ATOM 781 C C . THR A 1 99 ? 10.960 4.679 14.141 1.00 63.97 99 THR A C 1
ATOM 783 O O . THR A 1 99 ? 11.816 3.907 13.705 1.00 63.97 99 THR A O 1
ATOM 786 N N . GLN A 1 100 ? 10.777 4.836 15.457 1.00 59.81 100 GLN A N 1
ATOM 787 C CA . GLN A 1 100 ? 11.412 3.933 16.425 1.00 59.81 100 GLN A CA 1
ATOM 788 C C . GLN A 1 100 ? 10.879 2.506 16.209 1.00 59.81 100 GLN A C 1
ATOM 790 O O . GLN A 1 100 ? 9.672 2.290 16.205 1.00 59.81 100 GLN A O 1
ATOM 795 N N . ASN A 1 101 ? 11.772 1.524 16.043 1.00 66.31 101 ASN A N 1
ATOM 796 C CA . ASN A 1 101 ? 11.424 0.131 15.724 1.00 66.31 101 ASN A CA 1
ATOM 797 C C . ASN A 1 101 ? 10.605 -0.026 14.425 1.00 66.31 101 ASN A C 1
ATOM 799 O O . ASN A 1 101 ? 9.543 -0.657 14.438 1.00 66.31 101 ASN A O 1
ATOM 803 N N . SER A 1 102 ? 11.121 0.504 13.309 1.00 69.94 102 SER A N 1
ATOM 804 C CA . SER A 1 102 ? 10.547 0.368 11.959 1.00 69.94 102 SER A CA 1
ATOM 805 C C . SER A 1 102 ? 10.052 -1.049 11.658 1.00 69.94 102 SER A C 1
ATOM 807 O O . SER A 1 102 ? 8.911 -1.215 11.245 1.00 69.94 102 SER A O 1
ATOM 809 N N . SER A 1 103 ? 10.823 -2.086 11.992 1.00 73.44 103 SER A N 1
ATOM 810 C CA . SER A 1 103 ? 10.414 -3.490 11.819 1.00 73.44 103 SER A CA 1
ATOM 811 C C . SER A 1 103 ? 9.088 -3.844 12.509 1.00 73.44 103 SER A C 1
ATOM 813 O O . SER A 1 103 ? 8.243 -4.539 11.943 1.00 73.44 103 SER A O 1
ATOM 815 N N . THR A 1 104 ? 8.857 -3.336 13.724 1.00 76.75 104 THR A N 1
ATOM 816 C CA . THR A 1 104 ? 7.596 -3.561 14.450 1.00 76.75 104 THR A CA 1
ATOM 817 C C . THR A 1 104 ? 6.449 -2.821 13.768 1.00 76.75 104 THR A C 1
ATOM 819 O O . THR A 1 104 ? 5.363 -3.381 13.614 1.00 76.75 104 THR A O 1
ATOM 822 N N . LEU A 1 105 ? 6.693 -1.588 13.325 1.00 80.06 105 LEU A N 1
ATOM 823 C CA . LEU A 1 105 ? 5.718 -0.783 12.596 1.00 80.06 105 LEU A CA 1
ATOM 824 C C . LEU A 1 105 ? 5.298 -1.451 11.279 1.00 80.06 105 LEU A C 1
ATOM 826 O O . LEU A 1 105 ? 4.109 -1.638 11.035 1.00 80.06 105 LEU A O 1
ATOM 830 N N . ILE A 1 106 ? 6.278 -1.902 10.499 1.00 78.44 106 ILE A N 1
ATOM 831 C CA . ILE A 1 106 ? 6.115 -2.612 9.227 1.00 78.44 106 ILE A CA 1
ATOM 832 C C . ILE A 1 106 ? 5.305 -3.894 9.428 1.00 78.44 106 ILE A C 1
ATOM 834 O O . ILE A 1 106 ? 4.308 -4.109 8.740 1.00 78.44 106 ILE A O 1
ATOM 838 N N . SER A 1 107 ? 5.628 -4.689 10.456 1.00 80.81 107 SER A N 1
ATOM 839 C CA . SER A 1 107 ? 4.826 -5.870 10.819 1.00 80.81 107 SER A CA 1
ATOM 840 C C . SER A 1 107 ? 3.373 -5.519 11.194 1.00 80.81 107 SER A C 1
ATOM 842 O O . SER A 1 107 ? 2.446 -6.325 11.048 1.00 80.81 107 SER A O 1
ATOM 844 N N . GLY A 1 108 ? 3.152 -4.287 11.662 1.00 84.88 108 GLY A N 1
ATOM 845 C CA . GLY A 1 108 ? 1.841 -3.710 11.925 1.00 84.88 108 GLY A CA 1
ATOM 846 C C . GLY A 1 108 ? 0.995 -3.563 10.662 1.00 84.88 108 GLY A C 1
ATOM 847 O O . GLY A 1 108 ? -0.203 -3.833 10.730 1.00 84.88 108 GLY A O 1
ATOM 848 N N . PHE A 1 109 ? 1.596 -3.248 9.514 1.00 86.81 109 PHE A N 1
ATOM 849 C CA . PHE A 1 109 ? 0.904 -3.124 8.223 1.00 86.81 109 PHE A CA 1
ATOM 850 C C . PHE A 1 109 ? 0.646 -4.473 7.542 1.00 86.81 109 PHE A C 1
ATOM 852 O O . PHE A 1 109 ? -0.201 -4.579 6.659 1.00 86.81 109 PHE A O 1
ATOM 859 N N . SER A 1 110 ? 1.322 -5.531 7.988 1.00 84.31 110 SER A N 1
ATOM 860 C CA . SER A 1 110 ? 1.201 -6.859 7.395 1.00 84.31 110 SER A CA 1
ATOM 861 C C . SER A 1 110 ? -0.088 -7.605 7.761 1.00 84.31 110 SER A C 1
ATOM 863 O O . SER A 1 110 ? -0.669 -7.401 8.829 1.00 84.31 110 SER A O 1
ATOM 865 N N . SER A 1 111 ? -0.457 -8.601 6.948 1.00 82.94 111 SER A N 1
ATOM 866 C CA . SER A 1 111 ? -1.492 -9.612 7.262 1.00 82.94 111 SER A CA 1
ATOM 867 C C . SER A 1 111 ? -2.918 -9.080 7.462 1.00 82.94 111 SER A C 1
ATOM 869 O O . SER A 1 111 ? -3.667 -9.610 8.282 1.00 82.94 111 SER A O 1
ATOM 871 N N . PHE A 1 112 ? -3.319 -8.050 6.721 1.00 87.75 112 PHE A N 1
ATOM 872 C CA . PHE A 1 112 ? -4.733 -7.693 6.641 1.00 87.75 112 PHE A CA 1
ATOM 873 C C . PHE A 1 112 ? -5.463 -8.650 5.684 1.00 87.75 112 PHE A C 1
ATOM 875 O O . PHE A 1 112 ? -5.024 -8.817 4.543 1.00 87.75 112 PHE A O 1
ATOM 882 N N . PRO A 1 113 ? -6.570 -9.275 6.119 1.00 81.94 113 PRO A N 1
ATOM 883 C CA . PRO A 1 113 ? -7.197 -10.367 5.379 1.00 81.94 113 PRO A CA 1
ATOM 884 C C . PRO A 1 113 ? -7.894 -9.907 4.096 1.00 81.94 113 PRO A C 1
ATOM 886 O O . PRO A 1 113 ? -7.939 -10.665 3.135 1.00 81.94 113 PRO A O 1
ATOM 889 N N . HIS A 1 114 ? -8.410 -8.676 4.053 1.00 85.25 114 HIS A N 1
ATOM 890 C CA . HIS A 1 114 ? -9.290 -8.215 2.969 1.00 85.25 114 HIS A CA 1
ATOM 891 C C . HIS A 1 114 ? -8.671 -7.164 2.050 1.00 85.25 114 HIS A C 1
ATOM 893 O O . HIS A 1 114 ? -9.312 -6.779 1.073 1.00 85.25 114 HIS A O 1
ATOM 899 N N . ILE A 1 115 ? -7.445 -6.703 2.328 1.00 89.31 115 ILE A N 1
ATOM 900 C CA . ILE A 1 115 ? -6.799 -5.689 1.489 1.00 89.31 115 ILE A CA 1
ATOM 901 C C . ILE A 1 115 ? -6.523 -6.272 0.109 1.00 89.31 115 ILE A C 1
ATOM 903 O O . ILE A 1 115 ? -5.779 -7.244 -0.034 1.00 89.31 115 ILE A O 1
ATOM 907 N N . CYS A 1 116 ? -7.109 -5.629 -0.895 1.00 90.12 116 CYS A N 1
ATOM 908 C CA . CYS A 1 116 ? -6.869 -5.912 -2.301 1.00 90.12 116 CYS A CA 1
ATOM 909 C C . CYS A 1 116 ? -6.200 -4.743 -3.034 1.00 90.12 116 CYS A C 1
ATOM 911 O O . CYS A 1 116 ? -5.627 -4.963 -4.101 1.00 90.12 116 CYS A O 1
ATOM 913 N N . ASP A 1 117 ? -6.229 -3.542 -2.453 1.00 92.19 117 ASP A N 1
ATOM 914 C CA . ASP A 1 117 ? -5.623 -2.322 -2.987 1.00 92.19 117 ASP A CA 1
ATOM 915 C C . ASP A 1 117 ? -4.704 -1.679 -1.940 1.00 92.19 117 ASP A C 1
ATOM 917 O O . ASP A 1 117 ? -5.154 -1.304 -0.853 1.00 92.19 117 ASP A O 1
ATOM 921 N N . LEU A 1 118 ? -3.412 -1.594 -2.258 1.00 95.00 118 LEU A N 1
ATOM 922 C CA . LEU A 1 118 ? -2.390 -0.979 -1.418 1.00 95.00 118 LEU A CA 1
ATOM 923 C C . LEU A 1 118 ? -1.750 0.202 -2.144 1.00 95.00 118 LEU A C 1
ATOM 925 O O . LEU A 1 118 ? -1.244 0.069 -3.260 1.00 95.00 118 LEU A O 1
ATOM 929 N N . GLN A 1 119 ? -1.688 1.335 -1.453 1.00 94.69 119 GLN A N 1
ATOM 930 C CA . GLN A 1 119 ? -0.988 2.531 -1.902 1.00 94.69 119 GLN A CA 1
ATOM 931 C C . GLN A 1 119 ? 0.112 2.873 -0.897 1.00 94.69 119 GLN A C 1
ATOM 933 O O . GLN A 1 119 ? -0.170 3.092 0.280 1.00 94.69 119 GLN A O 1
ATOM 938 N N . ILE A 1 120 ? 1.361 2.906 -1.357 1.00 92.50 120 ILE A N 1
ATOM 939 C CA . ILE A 1 120 ? 2.524 3.340 -0.578 1.00 92.50 120 ILE A CA 1
ATOM 940 C C . ILE A 1 120 ? 3.032 4.631 -1.213 1.00 92.50 120 ILE A C 1
ATOM 942 O O . ILE A 1 120 ? 3.483 4.631 -2.361 1.00 92.50 120 ILE A O 1
ATOM 946 N N . LEU A 1 121 ? 2.914 5.729 -0.475 1.00 91.19 121 LEU A N 1
ATOM 947 C CA . LEU A 1 121 ? 3.092 7.082 -0.985 1.00 91.19 121 LEU A CA 1
ATOM 948 C C . LEU A 1 121 ? 4.107 7.837 -0.123 1.00 91.19 121 LEU A C 1
ATOM 950 O O . LEU A 1 121 ? 3.963 7.895 1.095 1.00 91.19 121 LEU A O 1
ATOM 954 N N . GLU A 1 122 ? 5.107 8.454 -0.742 1.00 88.19 122 GLU A N 1
ATOM 955 C CA . GLU A 1 122 ? 6.015 9.400 -0.078 1.00 88.19 122 GLU A CA 1
ATOM 956 C C . GLU A 1 122 ? 6.679 8.802 1.178 1.00 88.19 122 GLU A C 1
ATOM 958 O O . GLU A 1 122 ? 6.792 9.453 2.217 1.00 88.19 122 GLU A O 1
ATOM 963 N N . VAL A 1 123 ? 7.067 7.523 1.115 1.00 86.62 123 VAL A N 1
ATOM 964 C CA . VAL A 1 123 ? 7.716 6.824 2.235 1.00 86.62 123 VAL A CA 1
ATOM 965 C C . VAL A 1 123 ? 9.211 6.665 1.990 1.00 86.62 123 VAL A C 1
ATOM 967 O O . VAL A 1 123 ? 9.659 6.431 0.865 1.00 86.62 123 VAL A O 1
ATOM 970 N N . GLN A 1 124 ? 9.986 6.712 3.068 1.00 86.19 124 GLN A N 1
ATOM 971 C CA . GLN A 1 124 ? 11.411 6.414 3.053 1.00 86.19 124 GLN A CA 1
ATOM 972 C C . GLN A 1 124 ? 11.651 5.078 3.751 1.00 86.19 124 GLN A C 1
ATOM 974 O O . GLN A 1 124 ? 11.870 5.049 4.957 1.00 86.19 124 GLN A O 1
ATOM 979 N N . TRP A 1 125 ? 11.586 3.976 3.003 1.00 82.88 125 TRP A N 1
ATOM 980 C CA . TRP A 1 125 ? 11.707 2.598 3.505 1.00 82.88 125 TRP A CA 1
ATOM 981 C C . TRP A 1 125 ? 12.689 1.784 2.668 1.00 82.88 125 TRP A C 1
ATOM 983 O O . TRP A 1 125 ? 12.968 2.131 1.520 1.00 82.88 125 TRP A O 1
ATOM 993 N N . SER A 1 126 ? 13.216 0.690 3.217 1.00 81.81 126 SER A N 1
ATOM 994 C CA . SER A 1 126 ? 14.062 -0.224 2.445 1.00 81.81 126 SER A CA 1
ATOM 995 C C . SER A 1 126 ? 13.235 -1.053 1.449 1.00 81.81 126 SER A C 1
ATOM 997 O O . SER A 1 126 ? 12.006 -1.136 1.536 1.00 81.81 126 SER A O 1
ATOM 999 N N . LYS A 1 127 ? 13.916 -1.695 0.490 1.00 80.94 127 LYS A N 1
ATOM 1000 C CA . LYS A 1 127 ? 13.284 -2.652 -0.438 1.00 80.94 127 LYS A CA 1
ATOM 1001 C C . LYS A 1 127 ? 12.640 -3.824 0.308 1.00 80.94 127 LYS A C 1
ATOM 1003 O O . LYS A 1 127 ? 11.544 -4.246 -0.053 1.00 80.94 127 LYS A O 1
ATOM 1008 N N . ASP A 1 128 ? 13.309 -4.314 1.351 1.00 79.50 128 ASP A N 1
ATOM 1009 C CA . ASP A 1 128 ? 12.833 -5.430 2.170 1.00 79.50 128 ASP A CA 1
ATOM 1010 C C . ASP A 1 128 ? 11.535 -5.078 2.900 1.00 79.50 128 ASP A C 1
ATOM 1012 O O . ASP A 1 128 ? 10.600 -5.873 2.896 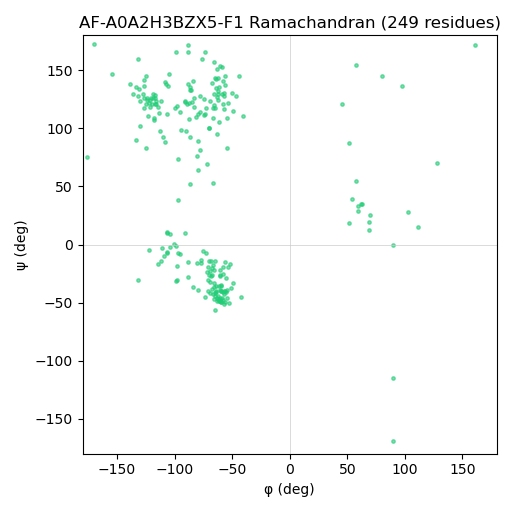1.00 79.50 128 ASP A O 1
ATOM 1016 N N . ASP A 1 129 ? 11.429 -3.861 3.433 1.00 83.75 129 ASP A N 1
ATOM 1017 C CA . ASP A 1 129 ? 10.228 -3.400 4.137 1.00 83.75 129 ASP A CA 1
ATOM 1018 C C . ASP A 1 129 ? 9.002 -3.389 3.212 1.00 83.75 129 ASP A C 1
ATOM 1020 O O . ASP A 1 129 ? 7.937 -3.909 3.558 1.00 83.75 129 ASP A O 1
ATOM 1024 N N . VAL A 1 130 ? 9.155 -2.828 2.005 1.00 86.12 130 VAL A N 1
ATOM 1025 C CA . VAL A 1 130 ? 8.090 -2.805 0.991 1.00 86.12 130 VAL A CA 1
ATOM 1026 C C . VAL A 1 130 ? 7.727 -4.230 0.583 1.00 86.12 130 VAL A C 1
ATOM 1028 O O . VAL A 1 130 ? 6.542 -4.565 0.511 1.00 86.12 130 VAL A O 1
ATOM 1031 N N . ARG A 1 131 ? 8.730 -5.090 0.363 1.00 84.75 131 ARG A N 1
ATOM 1032 C CA . ARG A 1 131 ? 8.504 -6.490 0.002 1.00 84.75 131 ARG A CA 1
ATOM 1033 C C . ARG A 1 131 ? 7.711 -7.228 1.063 1.00 84.75 131 ARG A C 1
ATOM 1035 O O . ARG A 1 131 ? 6.723 -7.879 0.730 1.00 84.75 131 ARG A O 1
ATOM 1042 N N . ASP A 1 132 ? 8.114 -7.111 2.317 1.00 83.25 132 ASP A N 1
ATOM 1043 C CA . ASP A 1 132 ? 7.510 -7.844 3.419 1.00 83.25 132 ASP A CA 1
ATOM 1044 C C . ASP A 1 132 ? 6.054 -7.407 3.647 1.00 83.25 132 ASP A C 1
ATOM 1046 O O . ASP A 1 132 ? 5.187 -8.246 3.910 1.00 83.25 132 ASP A O 1
ATOM 1050 N N . ILE A 1 133 ? 5.738 -6.118 3.467 1.00 88.81 133 ILE A N 1
ATOM 1051 C CA . ILE A 1 133 ? 4.353 -5.626 3.505 1.00 88.81 133 ILE A CA 1
ATOM 1052 C C . ILE A 1 133 ? 3.551 -6.227 2.354 1.00 88.81 133 ILE A C 1
ATOM 1054 O O . ILE A 1 133 ? 2.544 -6.893 2.605 1.00 88.81 133 ILE A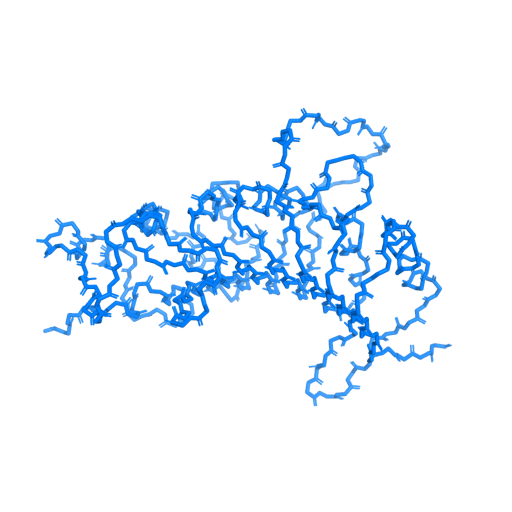 O 1
ATOM 1058 N N . VAL A 1 134 ? 4.002 -6.037 1.114 1.00 90.06 134 VAL A N 1
ATOM 1059 C CA . VAL A 1 134 ? 3.279 -6.465 -0.092 1.00 90.06 134 VAL A CA 1
ATOM 1060 C C . VAL A 1 134 ? 3.053 -7.982 -0.081 1.00 90.06 134 VAL A C 1
ATOM 1062 O O . VAL A 1 134 ? 1.913 -8.431 -0.197 1.00 90.06 134 VAL A O 1
ATOM 1065 N N . ALA A 1 135 ? 4.093 -8.779 0.175 1.00 86.44 135 ALA A N 1
ATOM 1066 C CA . ALA A 1 135 ? 4.015 -10.241 0.204 1.00 86.44 135 ALA A CA 1
ATOM 1067 C C . ALA A 1 135 ? 3.129 -10.782 1.345 1.00 86.44 135 ALA A C 1
ATOM 1069 O O . ALA A 1 135 ? 2.622 -11.912 1.292 1.00 86.44 135 ALA A O 1
ATOM 1070 N N . SER A 1 136 ? 2.916 -9.991 2.401 1.00 86.75 136 SER A N 1
ATOM 1071 C CA . SER A 1 136 ? 2.067 -10.394 3.521 1.00 86.75 136 SER A CA 1
ATOM 1072 C C . SER A 1 136 ? 0.566 -10.297 3.234 1.00 86.75 136 SER A C 1
ATOM 1074 O O . SER A 1 136 ? -0.207 -10.917 3.973 1.00 86.75 136 SER A O 1
ATOM 1076 N N . LEU A 1 137 ? 0.153 -9.579 2.183 1.00 89.19 137 LEU A N 1
ATOM 1077 C CA . LEU A 1 137 ? -1.246 -9.325 1.831 1.00 89.19 137 LEU A CA 1
ATOM 1078 C C . LEU A 1 137 ? -1.742 -10.353 0.798 1.00 89.19 137 LEU A C 1
ATOM 1080 O O . LEU A 1 137 ? -1.498 -10.197 -0.396 1.00 89.19 137 LEU A O 1
ATOM 1084 N N . PRO A 1 138 ? -2.450 -11.417 1.220 1.00 82.19 138 PRO A N 1
ATOM 1085 C CA . PRO A 1 138 ? -2.733 -12.564 0.352 1.00 82.19 138 PRO A CA 1
ATOM 1086 C C . PRO A 1 138 ? -3.708 -12.260 -0.794 1.00 82.19 138 PRO A C 1
ATOM 1088 O O . PRO A 1 138 ? -3.711 -12.977 -1.788 1.00 82.19 138 PRO A O 1
ATOM 1091 N N . ASN A 1 139 ? -4.536 -11.220 -0.657 1.00 86.06 139 ASN A N 1
ATOM 1092 C CA . ASN A 1 139 ? -5.570 -10.848 -1.626 1.00 86.06 139 ASN A CA 1
ATOM 1093 C C . ASN A 1 139 ? -5.207 -9.596 -2.440 1.00 86.06 139 ASN A C 1
ATOM 1095 O O . ASN A 1 139 ? -6.066 -9.050 -3.137 1.00 86.06 139 ASN A O 1
ATOM 1099 N N . LEU A 1 140 ? -3.955 -9.132 -2.346 1.00 90.19 140 LEU A N 1
ATOM 1100 C CA . LEU A 1 140 ? -3.500 -7.927 -3.025 1.00 90.19 140 LEU A CA 1
ATOM 1101 C C . LEU A 1 140 ? -3.526 -8.105 -4.548 1.00 90.19 140 LEU A C 1
ATOM 1103 O O . LEU A 1 140 ? -2.985 -9.074 -5.070 1.00 90.19 140 LEU A O 1
ATOM 1107 N N . ARG A 1 141 ? -4.143 -7.143 -5.241 1.00 89.62 141 ARG A N 1
ATOM 1108 C CA . ARG A 1 141 ? -4.320 -7.124 -6.705 1.00 89.62 141 ARG A CA 1
ATOM 1109 C C . ARG A 1 141 ? -3.930 -5.785 -7.325 1.00 89.62 141 ARG A C 1
ATOM 1111 O O . ARG A 1 141 ? -3.488 -5.756 -8.472 1.00 89.62 141 ARG A O 1
ATOM 1118 N N . PHE A 1 142 ? -4.095 -4.697 -6.577 1.00 92.06 142 PHE A N 1
ATOM 1119 C CA . PHE A 1 142 ? -3.777 -3.337 -6.999 1.00 92.06 142 PHE A CA 1
ATOM 1120 C C . PHE A 1 142 ? -2.658 -2.804 -6.110 1.00 92.06 142 PHE A C 1
ATOM 1122 O O . PHE A 1 142 ? -2.784 -2.801 -4.886 1.00 92.06 142 PHE A O 1
ATOM 1129 N N . LEU A 1 143 ? -1.558 -2.382 -6.727 1.00 93.75 143 LEU A N 1
ATOM 1130 C CA . LEU A 1 143 ? -0.432 -1.779 -6.026 1.00 93.75 143 LEU A CA 1
ATOM 1131 C C . LEU A 1 143 ? -0.092 -0.433 -6.660 1.00 93.75 143 LEU A C 1
ATOM 1133 O O . LEU A 1 143 ? 0.159 -0.355 -7.864 1.00 93.75 143 LEU A O 1
ATOM 1137 N N . THR A 1 144 ? -0.056 0.611 -5.836 1.00 93.12 144 THR A N 1
ATOM 1138 C CA . THR A 1 144 ? 0.450 1.933 -6.214 1.00 93.12 144 THR A CA 1
ATOM 1139 C C . THR A 1 144 ? 1.666 2.281 -5.372 1.00 93.12 144 THR A C 1
ATOM 1141 O O . THR A 1 144 ? 1.585 2.271 -4.145 1.00 93.12 144 THR A O 1
ATOM 1144 N N . LEU A 1 145 ? 2.772 2.621 -6.030 1.00 91.19 145 LEU A N 1
ATOM 1145 C CA . LEU A 1 145 ? 3.982 3.149 -5.404 1.00 91.19 145 LEU A CA 1
ATOM 1146 C C . LEU A 1 145 ? 4.247 4.554 -5.956 1.00 91.19 145 LEU A C 1
ATOM 1148 O O . LEU A 1 145 ? 4.299 4.732 -7.176 1.00 91.19 145 LEU A O 1
ATOM 1152 N N . LYS A 1 146 ? 4.398 5.542 -5.072 1.00 88.12 146 LYS A N 1
ATOM 1153 C CA . LYS A 1 146 ? 4.705 6.938 -5.425 1.00 88.12 146 LYS A CA 1
ATOM 1154 C C . LYS A 1 146 ? 5.727 7.518 -4.459 1.00 88.12 146 LYS A C 1
ATOM 1156 O O . LYS A 1 146 ? 5.548 7.338 -3.258 1.00 88.12 146 LYS A O 1
ATOM 1161 N N . GLY A 1 147 ? 6.713 8.271 -4.949 1.00 79.75 147 GLY A N 1
ATOM 1162 C CA . GLY A 1 147 ? 7.612 9.048 -4.082 1.00 79.75 147 GLY A CA 1
ATOM 1163 C C . GLY A 1 147 ? 8.379 8.171 -3.084 1.00 79.75 147 GLY A C 1
ATOM 1164 O O . GLY A 1 147 ? 8.537 8.539 -1.919 1.00 79.75 147 GLY A O 1
ATOM 1165 N N . TRP A 1 148 ? 8.713 6.939 -3.478 1.00 81.44 148 TRP A N 1
ATOM 1166 C CA . TRP A 1 148 ? 9.379 5.994 -2.588 1.00 81.44 148 TRP A CA 1
ATOM 1167 C C . TRP A 1 148 ? 10.882 6.194 -2.667 1.00 81.44 148 TRP A C 1
ATOM 1169 O O . TRP A 1 148 ? 11.513 5.988 -3.706 1.00 81.44 148 TRP A O 1
ATOM 1179 N N . ARG A 1 149 ? 11.469 6.486 -1.510 1.00 77.00 149 ARG A N 1
ATOM 1180 C CA . ARG A 1 149 ? 12.910 6.656 -1.367 1.00 77.00 149 ARG A CA 1
ATOM 1181 C C . ARG A 1 149 ? 13.481 5.451 -0.659 1.00 77.00 149 ARG A C 1
ATOM 1183 O O . ARG A 1 149 ? 13.228 5.246 0.528 1.00 77.00 149 ARG A O 1
ATOM 1190 N N . ALA A 1 150 ? 14.274 4.669 -1.385 1.00 72.25 150 ALA A N 1
ATOM 1191 C CA . ALA A 1 150 ? 14.998 3.555 -0.797 1.00 72.25 150 ALA A CA 1
ATOM 1192 C C . ALA A 1 150 ? 15.890 4.069 0.347 1.00 72.25 150 ALA A C 1
ATOM 1194 O O . ALA A 1 150 ? 16.812 4.857 0.128 1.00 72.25 150 ALA A O 1
ATOM 1195 N N . TRP A 1 151 ? 15.617 3.628 1.574 1.00 71.06 151 TRP A N 1
ATOM 1196 C CA . TRP A 1 151 ? 16.535 3.834 2.690 1.00 71.06 151 TRP A CA 1
ATOM 1197 C C . TRP A 1 151 ? 17.728 2.889 2.513 1.00 71.06 151 TRP A C 1
ATOM 1199 O O . TRP A 1 151 ? 17.569 1.669 2.579 1.00 71.06 151 TRP A O 1
ATOM 1209 N N . GLU A 1 152 ? 18.917 3.435 2.246 1.00 62.06 152 GLU A N 1
ATOM 1210 C CA . GLU A 1 152 ? 20.135 2.636 2.112 1.00 62.06 152 GLU A CA 1
ATOM 1211 C C . GLU A 1 152 ? 20.509 1.996 3.455 1.00 62.06 152 GLU A C 1
ATOM 1213 O O . GLU A 1 152 ? 21.013 2.647 4.373 1.00 62.06 152 GLU A O 1
ATOM 1218 N N . SER A 1 153 ? 20.341 0.683 3.564 1.00 44.06 153 SER A N 1
ATOM 1219 C CA . SER A 1 153 ? 20.929 -0.111 4.639 1.00 44.06 153 SER A CA 1
ATOM 1220 C C . SER A 1 153 ? 22.408 -0.401 4.348 1.00 44.06 153 SER A C 1
ATOM 1222 O O . SER A 1 153 ? 22.775 -1.552 4.188 1.00 44.06 153 SER A O 1
ATOM 1224 N N . SER A 1 154 ? 23.265 0.628 4.301 1.00 32.31 154 SER A N 1
ATOM 1225 C CA . SER A 1 154 ? 24.715 0.522 4.013 1.00 32.31 154 SER A CA 1
ATOM 1226 C C . SER A 1 154 ? 25.102 -0.136 2.665 1.00 32.31 154 SER A C 1
ATOM 1228 O O . SER A 1 154 ? 24.388 -0.971 2.119 1.00 32.31 154 SER A O 1
ATOM 1230 N N . PRO A 1 155 ? 26.283 0.190 2.106 1.00 32.25 155 PRO A N 1
ATOM 1231 C CA . PRO A 1 155 ? 26.787 -0.453 0.902 1.00 32.25 155 PRO A CA 1
ATOM 1232 C C . PRO A 1 155 ? 27.412 -1.802 1.277 1.00 32.25 155 PRO A C 1
ATOM 1234 O O . PRO A 1 155 ? 28.636 -1.932 1.348 1.00 32.25 155 PRO A O 1
ATOM 1237 N N . THR A 1 156 ? 26.603 -2.822 1.553 1.00 33.97 156 THR A N 1
ATOM 1238 C CA . THR A 1 156 ? 27.114 -4.195 1.512 1.00 33.97 156 THR A CA 1
ATOM 1239 C C . THR A 1 156 ? 27.162 -4.656 0.066 1.00 33.97 156 THR A C 1
ATOM 1241 O O . THR A 1 156 ? 26.159 -4.777 -0.630 1.00 33.97 156 THR A O 1
ATOM 1244 N N . GLN A 1 157 ? 28.405 -4.821 -0.372 1.00 32.50 157 GLN A N 1
ATOM 1245 C CA . GLN A 1 157 ? 28.840 -5.463 -1.595 1.00 32.50 157 GLN A CA 1
ATOM 1246 C C . GLN A 1 157 ? 28.107 -6.778 -1.856 1.00 32.50 157 GLN A C 1
ATOM 1248 O O . GLN A 1 157 ? 27.937 -7.587 -0.952 1.00 32.50 157 GLN A O 1
ATOM 1253 N N . GLY A 1 158 ? 27.872 -7.036 -3.139 1.00 28.25 158 GLY A N 1
ATOM 1254 C CA . GLY A 1 158 ? 27.702 -8.386 -3.649 1.00 28.25 158 GLY A CA 1
ATOM 1255 C C . GLY A 1 158 ? 26.251 -8.797 -3.796 1.00 28.25 158 GLY A C 1
ATOM 1256 O O . GLY A 1 158 ? 25.421 -8.588 -2.921 1.00 28.25 158 GLY A O 1
ATOM 1257 N N . ALA A 1 159 ? 25.978 -9.432 -4.930 1.00 35.44 159 ALA A N 1
ATOM 1258 C CA . ALA A 1 159 ? 24.947 -10.442 -5.027 1.00 35.44 159 ALA A CA 1
ATOM 1259 C C . ALA A 1 159 ? 25.216 -11.511 -3.952 1.00 35.44 159 ALA A C 1
ATOM 1261 O O . ALA A 1 159 ? 25.902 -12.498 -4.205 1.00 35.44 159 ALA A O 1
ATOM 1262 N N . GLU A 1 160 ? 24.774 -11.265 -2.725 1.00 32.78 160 GLU A N 1
ATOM 1263 C CA . GLU A 1 160 ? 24.600 -12.309 -1.731 1.00 32.78 160 GLU A CA 1
ATOM 1264 C C . GLU A 1 160 ? 23.181 -12.829 -1.909 1.00 32.78 160 GLU A C 1
ATOM 1266 O O . GLU A 1 160 ? 22.218 -12.062 -1.884 1.00 32.78 160 GLU A O 1
ATOM 1271 N N . ASP A 1 161 ? 23.092 -14.129 -2.188 1.00 37.84 161 ASP A N 1
ATOM 1272 C CA . ASP A 1 161 ? 21.854 -14.878 -2.334 1.00 37.84 161 ASP A CA 1
ATOM 1273 C C . ASP A 1 161 ? 20.849 -14.447 -1.264 1.00 37.84 161 ASP A C 1
ATOM 1275 O O . ASP A 1 161 ? 21.027 -14.693 -0.066 1.00 37.84 161 ASP A O 1
ATOM 1279 N N . TRP A 1 162 ? 19.793 -13.774 -1.724 1.00 39.69 162 TRP A N 1
ATOM 1280 C CA . TRP A 1 162 ? 18.663 -13.380 -0.902 1.00 39.69 162 TRP A CA 1
ATOM 1281 C C . TRP A 1 162 ? 18.168 -14.603 -0.121 1.00 39.69 162 TRP A C 1
ATOM 1283 O O . TRP A 1 162 ? 17.941 -15.656 -0.729 1.00 39.69 162 TRP A O 1
ATOM 1293 N N . PRO A 1 163 ? 17.969 -14.515 1.207 1.00 34.03 163 PRO A N 1
ATOM 1294 C CA . PRO A 1 163 ? 17.408 -15.630 1.945 1.00 34.03 163 PRO A CA 1
ATOM 1295 C C . PRO A 1 163 ? 16.037 -15.967 1.347 1.00 34.03 163 PRO A C 1
ATOM 1297 O O . PRO A 1 163 ? 15.140 -15.128 1.312 1.00 34.03 163 PRO A O 1
ATOM 1300 N N . HIS A 1 164 ? 15.888 -17.206 0.867 1.00 38.09 164 HIS A N 1
ATOM 1301 C CA . HIS A 1 164 ? 14.653 -17.804 0.342 1.00 38.09 164 HIS A CA 1
ATOM 1302 C C . HIS A 1 164 ? 13.580 -17.978 1.436 1.00 38.09 164 HIS A C 1
ATOM 1304 O O . HIS A 1 164 ? 13.075 -19.072 1.678 1.00 38.09 164 HIS A O 1
ATOM 1310 N N . GLY A 1 165 ? 13.265 -16.910 2.158 1.00 38.78 165 GLY A N 1
ATOM 1311 C CA . GLY A 1 165 ? 12.300 -16.885 3.241 1.00 38.78 165 GLY A CA 1
ATOM 1312 C C . GLY A 1 165 ? 11.256 -15.821 2.966 1.00 38.78 165 GLY A C 1
ATOM 1313 O O . GLY A 1 165 ? 11.360 -14.717 3.477 1.00 38.78 165 GLY A O 1
ATOM 1314 N N . GLY A 1 166 ? 10.239 -16.145 2.173 1.00 41.69 166 GLY A N 1
ATOM 1315 C CA . GLY A 1 166 ? 9.153 -15.202 1.922 1.00 41.69 166 GLY A CA 1
ATOM 1316 C C . GLY A 1 166 ? 8.055 -15.808 1.071 1.00 41.69 166 GLY A C 1
ATOM 1317 O O . GLY A 1 166 ? 7.991 -15.491 -0.101 1.00 41.69 166 GLY A O 1
ATOM 1318 N N . ARG A 1 167 ? 7.240 -16.685 1.686 1.00 52.16 167 ARG A N 1
ATOM 1319 C CA . ARG A 1 167 ? 6.051 -17.384 1.143 1.00 52.16 167 ARG A CA 1
ATOM 1320 C C . ARG A 1 167 ? 6.238 -17.995 -0.252 1.00 52.16 167 ARG A C 1
ATOM 1322 O O . ARG A 1 167 ? 6.370 -17.291 -1.240 1.00 52.16 167 ARG A O 1
ATOM 1329 N N . ASP A 1 168 ? 6.053 -19.311 -0.360 1.00 55.28 168 ASP A N 1
ATOM 1330 C CA . ASP A 1 168 ? 6.102 -20.021 -1.648 1.00 55.28 168 ASP A CA 1
ATOM 1331 C C . ASP A 1 168 ? 5.166 -19.419 -2.721 1.00 55.28 168 ASP A C 1
ATOM 1333 O O . ASP A 1 168 ? 5.353 -19.691 -3.908 1.00 55.28 168 ASP A O 1
ATOM 1337 N N . HIS A 1 169 ? 4.148 -18.631 -2.335 1.00 67.19 169 HIS A N 1
ATOM 1338 C CA . HIS A 1 169 ? 3.133 -18.042 -3.216 1.00 67.19 169 HIS A CA 1
ATOM 1339 C C . HIS A 1 169 ? 2.917 -16.539 -2.897 1.00 67.19 169 HIS A C 1
ATOM 1341 O O . HIS A 1 169 ? 2.080 -16.214 -2.047 1.00 67.19 169 HIS A O 1
ATOM 1347 N N . PRO A 1 170 ? 3.661 -15.613 -3.530 1.00 79.19 170 PRO A N 1
ATOM 1348 C CA . PRO A 1 170 ? 3.401 -14.171 -3.435 1.00 79.19 170 PRO A CA 1
ATOM 1349 C C . PRO A 1 170 ? 2.047 -13.794 -4.077 1.00 79.19 170 PRO A C 1
ATOM 1351 O O . PRO A 1 170 ? 1.554 -14.538 -4.932 1.00 79.19 170 PRO A O 1
ATOM 1354 N N . PRO A 1 171 ? 1.428 -12.657 -3.694 1.00 85.44 171 PRO A N 1
ATOM 1355 C CA . PRO A 1 171 ? 0.149 -12.230 -4.264 1.00 85.44 171 PRO A CA 1
ATOM 1356 C C . PRO A 1 171 ? 0.266 -11.945 -5.762 1.00 85.44 171 PRO A C 1
ATOM 1358 O O . PRO A 1 171 ? 1.327 -11.556 -6.243 1.00 85.44 171 PRO A O 1
ATOM 1361 N N . HIS A 1 172 ? -0.824 -12.131 -6.501 1.00 87.44 172 HIS A N 1
ATOM 1362 C CA . HIS A 1 172 ? -0.867 -11.914 -7.944 1.00 87.44 172 HIS A CA 1
ATOM 1363 C C . HIS A 1 172 ? -1.497 -10.553 -8.269 1.00 87.44 172 HIS A C 1
ATOM 1365 O O . HIS A 1 172 ? -2.663 -10.318 -7.949 1.00 87.44 172 HIS A O 1
ATOM 1371 N N . LEU A 1 173 ? -0.724 -9.662 -8.898 1.00 88.81 173 LEU A N 1
ATOM 1372 C CA . LEU A 1 173 ? -1.176 -8.316 -9.246 1.00 88.81 173 LEU A CA 1
ATOM 1373 C C . LEU A 1 173 ? -1.889 -8.289 -10.596 1.00 88.81 173 LEU A C 1
ATOM 1375 O O . LEU A 1 173 ? -1.391 -8.801 -11.594 1.00 88.81 173 LEU A O 1
ATOM 1379 N N . GLU A 1 174 ? -3.010 -7.577 -10.627 1.00 89.56 174 GLU A N 1
ATOM 1380 C CA . GLU A 1 174 ? -3.730 -7.216 -11.850 1.00 89.56 174 GLU A CA 1
ATOM 1381 C C . GLU A 1 174 ? -3.379 -5.804 -12.310 1.00 89.56 174 GLU A C 1
ATOM 1383 O O . GLU A 1 174 ? -3.389 -5.514 -13.504 1.00 89.56 174 GLU A O 1
ATOM 1388 N N . SER A 1 175 ? -3.056 -4.915 -11.369 1.00 89.19 175 SER A N 1
ATOM 1389 C CA . SER A 1 175 ? -2.722 -3.529 -11.665 1.00 89.19 175 SER A CA 1
ATOM 1390 C C . SER A 1 175 ? -1.510 -3.082 -10.871 1.00 89.19 175 SER A C 1
ATOM 1392 O O . SER A 1 175 ? -1.493 -3.169 -9.641 1.00 89.19 175 SER A O 1
ATOM 1394 N N . LEU A 1 176 ? -0.544 -2.508 -11.580 1.00 91.19 176 LEU A N 1
ATOM 1395 C CA . LEU A 1 176 ? 0.629 -1.875 -10.999 1.00 91.19 176 LEU A CA 1
ATOM 1396 C C . LEU A 1 176 ? 0.727 -0.427 -11.477 1.00 91.19 176 LEU A C 1
ATOM 1398 O O . LEU A 1 176 ? 0.736 -0.152 -12.680 1.00 91.19 176 LEU A O 1
ATOM 1402 N N . ARG A 1 177 ? 0.817 0.501 -10.525 1.00 90.50 177 ARG A N 1
ATOM 1403 C CA . ARG A 1 177 ? 1.036 1.922 -10.783 1.00 90.50 177 ARG A CA 1
ATOM 1404 C C . ARG A 1 177 ? 2.312 2.383 -10.092 1.00 90.50 177 ARG A C 1
ATOM 1406 O O . ARG A 1 177 ? 2.407 2.335 -8.871 1.00 90.50 177 ARG A O 1
ATOM 1413 N N . LEU A 1 178 ? 3.269 2.847 -10.883 1.00 88.94 178 LEU A N 1
ATOM 1414 C CA . LEU A 1 178 ? 4.543 3.393 -10.436 1.00 88.94 178 LEU A CA 1
ATOM 1415 C C . LEU A 1 178 ? 4.604 4.867 -10.832 1.00 88.94 178 LEU A C 1
ATOM 1417 O O . LEU A 1 178 ? 4.467 5.208 -12.010 1.00 88.94 178 LEU A O 1
ATOM 1421 N N . LEU A 1 179 ? 4.766 5.732 -9.838 1.00 86.38 179 LEU A N 1
ATOM 1422 C CA . LEU A 1 179 ? 4.870 7.176 -10.001 1.00 86.38 179 LEU A CA 1
ATOM 1423 C C . LEU A 1 179 ? 6.248 7.611 -9.497 1.00 86.38 179 LEU A C 1
ATOM 1425 O O . LEU A 1 179 ? 6.509 7.567 -8.296 1.00 86.38 179 LEU A O 1
ATOM 1429 N N . PHE A 1 180 ? 7.128 7.963 -10.429 1.00 77.06 180 PHE A N 1
ATOM 1430 C CA . PHE A 1 180 ? 8.533 8.268 -10.165 1.00 77.06 180 PHE A CA 1
ATOM 1431 C C . PHE A 1 180 ? 8.699 9.734 -9.794 1.00 77.06 180 PHE A C 1
ATOM 1433 O O . PHE A 1 180 ? 8.208 10.578 -10.532 1.00 77.06 180 PHE A O 1
ATOM 1440 N N . ASP A 1 181 ? 9.442 10.043 -8.736 1.00 74.25 181 ASP A N 1
ATOM 1441 C CA . ASP A 1 181 ? 10.083 11.356 -8.610 1.00 74.25 181 ASP A CA 1
ATOM 1442 C C . ASP A 1 181 ? 11.468 11.337 -9.276 1.00 74.25 181 ASP A C 1
ATOM 1444 O O . ASP A 1 181 ? 12.027 10.271 -9.571 1.00 74.25 181 ASP A O 1
ATOM 1448 N N . ASP A 1 182 ? 12.044 12.518 -9.512 1.00 65.62 182 ASP A N 1
ATOM 1449 C CA . ASP A 1 182 ? 13.416 12.636 -10.010 1.00 65.62 182 ASP A CA 1
ATOM 1450 C C . ASP A 1 182 ? 14.392 11.855 -9.111 1.00 65.62 182 ASP A C 1
ATOM 1452 O O . ASP A 1 182 ? 14.513 12.102 -7.910 1.00 65.62 182 ASP A O 1
ATOM 1456 N N . GLY A 1 183 ? 15.110 10.900 -9.713 1.00 60.62 183 GLY A N 1
ATOM 1457 C CA . GLY A 1 183 ? 16.083 10.044 -9.026 1.00 60.62 183 GLY A CA 1
ATOM 1458 C C . GLY A 1 183 ? 15.534 8.733 -8.440 1.00 60.62 183 GLY A C 1
ATOM 1459 O O . GLY A 1 183 ? 16.321 7.945 -7.917 1.00 60.62 183 GLY A O 1
ATOM 1460 N N . GLU A 1 184 ? 14.236 8.431 -8.561 1.00 67.69 184 GLU A N 1
ATOM 1461 C CA . GLU A 1 184 ? 13.599 7.256 -7.929 1.00 67.69 184 GLU A CA 1
ATOM 1462 C C . GLU A 1 184 ? 13.444 6.025 -8.849 1.00 67.69 184 GLU A C 1
ATOM 1464 O O . GLU A 1 184 ? 12.471 5.272 -8.785 1.00 67.69 184 GLU A O 1
ATOM 1469 N N . THR A 1 185 ? 14.428 5.739 -9.706 1.00 65.06 185 THR A N 1
ATOM 1470 C CA . THR A 1 185 ? 14.357 4.602 -10.654 1.00 65.06 185 THR A CA 1
ATOM 1471 C C . THR A 1 185 ? 14.504 3.222 -10.004 1.00 65.06 185 THR A C 1
ATOM 1473 O O . THR A 1 185 ? 14.310 2.195 -10.660 1.00 65.06 185 THR A O 1
ATOM 1476 N N . ALA A 1 186 ? 14.820 3.173 -8.707 1.00 67.06 186 ALA A N 1
ATOM 1477 C CA . ALA A 1 186 ? 14.970 1.947 -7.925 1.00 67.06 186 ALA A CA 1
ATOM 1478 C C . ALA A 1 186 ? 13.657 1.183 -7.701 1.00 67.06 186 ALA A C 1
ATOM 1480 O O . ALA A 1 186 ? 13.709 0.022 -7.295 1.00 67.06 186 ALA A O 1
ATOM 1481 N N . LEU A 1 187 ? 12.498 1.810 -7.955 1.00 74.38 187 LEU A N 1
ATOM 1482 C CA . LEU A 1 187 ? 11.174 1.187 -7.813 1.00 74.38 187 LEU A CA 1
ATOM 1483 C C . LEU A 1 187 ? 11.025 -0.073 -8.667 1.00 74.38 187 LEU A C 1
ATOM 1485 O O . LEU A 1 187 ? 10.440 -1.059 -8.228 1.00 74.38 187 LEU A O 1
ATOM 1489 N N . LEU A 1 188 ? 11.561 -0.046 -9.887 1.00 76.69 188 LEU A N 1
ATOM 1490 C CA . LEU A 1 188 ? 11.445 -1.155 -10.837 1.00 76.69 188 LEU A CA 1
ATOM 1491 C C . LEU A 1 188 ? 12.259 -2.370 -10.388 1.00 76.69 188 LEU A C 1
ATOM 1493 O O . LEU A 1 188 ? 11.823 -3.505 -10.562 1.00 76.69 188 LEU A O 1
ATOM 1497 N N . ASP A 1 189 ? 13.382 -2.125 -9.712 1.00 75.69 189 ASP A N 1
ATOM 1498 C CA . ASP A 1 189 ? 14.237 -3.174 -9.161 1.00 75.69 189 ASP A CA 1
ATOM 1499 C C . ASP A 1 189 ? 13.547 -3.982 -8.049 1.00 75.69 189 ASP A C 1
ATOM 1501 O O . ASP A 1 189 ? 14.064 -5.023 -7.661 1.00 75.69 189 ASP A O 1
ATOM 1505 N N . LEU A 1 190 ? 12.421 -3.514 -7.487 1.00 77.94 190 LEU A N 1
ATOM 1506 C CA . LEU A 1 190 ? 11.650 -4.298 -6.511 1.00 77.94 190 LEU A CA 1
ATOM 1507 C C . LEU A 1 190 ? 11.153 -5.616 -7.111 1.00 77.94 190 LEU A C 1
ATOM 1509 O O . LEU A 1 190 ? 10.935 -6.576 -6.378 1.00 77.94 190 LEU A O 1
ATOM 1513 N N . PHE A 1 191 ? 10.954 -5.657 -8.427 1.00 78.94 191 PHE A N 1
ATOM 1514 C CA . PHE A 1 191 ? 10.411 -6.814 -9.133 1.00 78.94 191 PHE A CA 1
ATOM 1515 C C . PHE A 1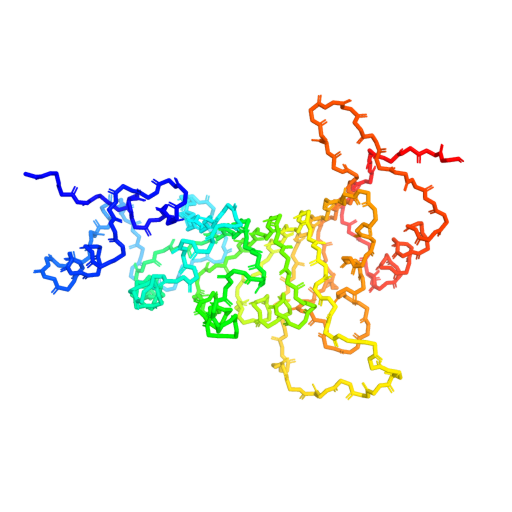 191 ? 11.478 -7.608 -9.894 1.00 78.94 191 PHE A C 1
ATOM 1517 O O . PHE A 1 191 ? 11.147 -8.638 -10.478 1.00 78.94 191 PHE A O 1
ATOM 1524 N N . ASP A 1 192 ? 12.735 -7.157 -9.880 1.00 69.75 192 ASP A N 1
ATOM 1525 C CA . ASP A 1 192 ? 13.853 -7.846 -10.521 1.00 69.75 192 ASP A CA 1
ATOM 1526 C C . ASP A 1 192 ? 14.452 -8.913 -9.579 1.00 69.75 192 ASP A C 1
ATOM 1528 O O . ASP A 1 192 ? 14.709 -8.659 -8.402 1.00 69.75 192 ASP A O 1
ATOM 1532 N N . GLY A 1 193 ? 14.682 -10.126 -10.090 1.00 61.69 193 GLY A N 1
ATOM 1533 C CA . GLY A 1 193 ? 15.324 -11.226 -9.356 1.00 61.69 193 GLY A CA 1
ATOM 1534 C C . GLY A 1 193 ? 14.411 -12.167 -8.545 1.00 61.69 193 GLY A C 1
ATOM 1535 O O . GLY A 1 193 ? 13.188 -12.217 -8.689 1.00 61.69 193 GLY A O 1
ATOM 1536 N N . SER A 1 194 ? 15.037 -13.013 -7.715 1.00 53.56 194 SER A N 1
ATOM 1537 C CA . SER A 1 194 ? 14.355 -13.992 -6.855 1.00 53.56 194 SER A CA 1
ATOM 1538 C C . SER A 1 194 ? 13.885 -13.344 -5.551 1.00 53.56 194 SER A C 1
ATOM 1540 O O . SER A 1 194 ? 14.707 -12.801 -4.820 1.00 53.56 194 SER A O 1
ATOM 1542 N N . GLY A 1 195 ? 12.594 -13.464 -5.224 1.00 63.38 195 GLY A N 1
ATOM 1543 C CA . GLY A 1 195 ? 12.009 -12.855 -4.019 1.00 63.38 195 GLY A CA 1
ATOM 1544 C C . GLY A 1 195 ? 11.202 -11.582 -4.285 1.00 63.38 195 GLY A C 1
ATOM 1545 O O . GLY A 1 195 ? 11.109 -10.725 -3.410 1.00 63.38 195 GLY A O 1
ATOM 1546 N N . TYR A 1 196 ? 10.624 -11.456 -5.483 1.00 73.88 196 TYR A N 1
ATOM 1547 C CA . TYR A 1 196 ? 9.728 -10.359 -5.836 1.00 73.88 196 TYR A CA 1
ATOM 1548 C C . TYR A 1 196 ? 8.538 -10.257 -4.858 1.00 73.88 196 TYR A C 1
ATOM 1550 O O . TYR A 1 196 ? 8.018 -11.275 -4.388 1.00 73.88 196 TYR A O 1
ATOM 1558 N N . PRO A 1 197 ? 8.066 -9.035 -4.560 1.00 82.00 197 PRO A N 1
ATOM 1559 C CA . PRO A 1 197 ? 7.041 -8.791 -3.549 1.00 82.00 197 PRO A CA 1
ATOM 1560 C C . PRO A 1 197 ? 5.660 -9.303 -3.969 1.00 82.00 197 PRO A C 1
ATOM 1562 O O . PRO A 1 197 ? 4.829 -9.634 -3.124 1.00 82.00 197 PRO A O 1
ATOM 1565 N N . ALA A 1 198 ? 5.419 -9.376 -5.278 1.00 84.81 198 ALA A N 1
ATOM 1566 C CA . ALA A 1 198 ? 4.180 -9.844 -5.870 1.00 84.81 198 ALA A CA 1
ATOM 1567 C C . ALA A 1 198 ? 4.425 -10.395 -7.280 1.00 84.81 198 ALA A C 1
ATOM 1569 O O . ALA A 1 198 ? 5.289 -9.904 -8.008 1.00 84.81 198 ALA A O 1
ATOM 1570 N N . ASN A 1 199 ? 3.658 -11.406 -7.673 1.00 84.94 199 ASN A N 1
ATOM 1571 C CA . ASN A 1 199 ? 3.683 -11.950 -9.019 1.00 84.94 199 ASN A CA 1
ATOM 1572 C C . ASN A 1 199 ? 3.018 -10.970 -9.999 1.00 84.94 199 ASN A C 1
ATOM 1574 O O . ASN A 1 199 ? 1.817 -10.713 -9.911 1.00 84.94 199 ASN A O 1
ATOM 1578 N N . VAL A 1 200 ? 3.805 -10.475 -10.955 1.00 84.94 200 VAL A N 1
ATOM 1579 C CA . VAL A 1 200 ? 3.382 -9.550 -12.021 1.00 84.94 200 VAL A CA 1
ATOM 1580 C C . VAL A 1 200 ? 3.092 -10.248 -13.360 1.00 84.94 200 VAL A C 1
ATOM 1582 O O . VAL A 1 200 ? 2.704 -9.599 -14.332 1.00 84.94 200 VAL A O 1
ATOM 1585 N N . GLN A 1 201 ? 3.260 -11.573 -13.443 1.00 79.44 201 GLN A N 1
ATOM 1586 C CA . GLN A 1 201 ? 2.956 -12.351 -14.647 1.00 79.44 201 GLN A CA 1
ATOM 1587 C C . GLN A 1 201 ? 1.444 -12.410 -14.865 1.00 79.44 201 GLN A C 1
ATOM 1589 O O . GLN A 1 201 ? 0.775 -13.221 -14.238 1.00 79.44 201 GLN A O 1
ATOM 1594 N N . GLY A 1 202 ? 0.913 -11.582 -15.764 1.00 76.31 202 GLY A N 1
ATOM 1595 C CA . GLY A 1 202 ? -0.530 -11.475 -16.012 1.00 76.31 202 GLY A CA 1
ATOM 1596 C C . GLY A 1 202 ? -1.150 -10.152 -15.566 1.00 76.31 202 GLY A C 1
ATOM 1597 O O . GLY A 1 202 ? -2.372 -10.067 -15.503 1.00 76.31 202 GLY A O 1
ATOM 1598 N N . LEU A 1 203 ? -0.331 -9.127 -15.291 1.00 85.31 203 LEU A N 1
ATOM 1599 C CA . LEU A 1 203 ? -0.808 -7.754 -15.124 1.00 85.31 203 LEU A CA 1
ATOM 1600 C C . LEU A 1 203 ? -1.774 -7.375 -16.255 1.00 85.31 203 LEU A C 1
ATOM 1602 O O . LEU A 1 203 ? -1.445 -7.483 -17.433 1.00 85.31 203 LEU A O 1
ATOM 1606 N N . GLU A 1 204 ? -2.953 -6.876 -15.902 1.00 85.06 204 GLU A N 1
ATOM 1607 C CA . GLU A 1 204 ? -3.908 -6.312 -16.853 1.00 85.06 204 GLU A CA 1
ATOM 1608 C C . GLU A 1 204 ? -3.573 -4.848 -17.150 1.00 85.06 204 GLU A C 1
ATOM 1610 O O . GLU A 1 204 ? -3.717 -4.392 -18.287 1.00 85.06 204 GLU A O 1
ATOM 1615 N N . MET A 1 205 ? -3.106 -4.116 -16.134 1.00 84.44 205 MET A N 1
ATOM 1616 C CA . MET A 1 205 ? -2.815 -2.689 -16.209 1.00 84.44 205 MET A CA 1
ATOM 1617 C C . MET A 1 205 ? -1.437 -2.354 -15.636 1.00 84.44 205 MET A C 1
ATOM 1619 O O . MET A 1 205 ? -1.128 -2.662 -14.486 1.00 84.44 205 MET A O 1
ATOM 1623 N N . LEU A 1 206 ? -0.637 -1.646 -16.429 1.00 87.31 206 LEU A N 1
ATOM 1624 C CA . LEU A 1 206 ? 0.635 -1.064 -16.017 1.00 87.31 206 LEU A CA 1
ATOM 1625 C C . LEU A 1 206 ? 0.626 0.441 -16.284 1.00 87.31 206 LEU A C 1
ATOM 1627 O O . LEU A 1 206 ? 0.419 0.881 -17.415 1.00 87.31 206 LEU A O 1
ATOM 1631 N N . THR A 1 207 ? 0.879 1.233 -15.246 1.00 87.38 207 THR A N 1
ATOM 1632 C CA . THR A 1 207 ? 1.072 2.685 -15.356 1.00 87.38 207 THR A CA 1
ATOM 1633 C C . THR A 1 207 ? 2.435 3.058 -14.788 1.00 87.38 207 THR A C 1
ATOM 1635 O O . THR A 1 207 ? 2.698 2.775 -13.625 1.00 87.38 207 THR A O 1
ATOM 1638 N N . ILE A 1 208 ? 3.287 3.689 -15.594 1.00 85.56 208 ILE A N 1
ATOM 1639 C CA . ILE A 1 208 ? 4.627 4.158 -15.206 1.00 85.56 208 ILE A CA 1
ATOM 1640 C C . ILE A 1 208 ? 4.745 5.616 -15.638 1.00 85.56 208 ILE A C 1
ATOM 1642 O O . ILE A 1 208 ? 4.926 5.896 -16.825 1.00 85.56 208 ILE A O 1
ATOM 1646 N N . HIS A 1 209 ? 4.598 6.543 -14.697 1.00 84.56 209 HIS A N 1
ATOM 1647 C CA . HIS A 1 209 ? 4.609 7.980 -14.985 1.00 84.56 209 HIS A CA 1
ATOM 1648 C C . HIS A 1 209 ? 5.662 8.708 -14.151 1.00 84.56 209 HIS A C 1
ATOM 1650 O O . HIS A 1 209 ? 5.860 8.366 -12.986 1.00 84.56 209 HIS A O 1
ATOM 1656 N N . GLY A 1 210 ? 6.285 9.739 -14.720 1.00 74.81 210 GLY A N 1
ATOM 1657 C CA . GLY A 1 210 ? 6.929 10.778 -13.915 1.00 74.81 210 GLY A CA 1
ATOM 1658 C C . GLY A 1 210 ? 5.882 11.526 -13.084 1.00 74.81 210 GLY A C 1
ATOM 1659 O O . GLY A 1 210 ? 4.747 11.703 -13.538 1.00 74.81 210 GLY A O 1
ATOM 1660 N N . ASN A 1 211 ? 6.217 11.892 -11.849 1.00 65.81 211 ASN A N 1
ATOM 1661 C CA . ASN A 1 211 ? 5.287 12.515 -10.919 1.00 65.81 211 ASN A CA 1
ATOM 1662 C C . ASN A 1 211 ? 4.737 13.814 -11.510 1.00 65.81 211 ASN A C 1
ATOM 1664 O O . ASN A 1 211 ? 5.475 14.680 -11.965 1.00 65.81 211 ASN A O 1
ATOM 1668 N N . GLU A 1 212 ? 3.416 13.944 -11.481 1.00 57.53 212 GLU A N 1
ATOM 1669 C CA . GLU A 1 212 ? 2.728 15.191 -11.783 1.00 57.53 212 GLU A CA 1
ATOM 1670 C C . GLU A 1 212 ? 2.847 16.081 -10.542 1.00 57.53 212 GLU A C 1
ATOM 1672 O O . GLU A 1 212 ? 1.947 16.122 -9.701 1.00 57.53 212 GLU A O 1
ATOM 1677 N N . SER A 1 213 ? 3.990 16.755 -10.379 1.00 55.56 213 SER A N 1
ATOM 1678 C CA . SER A 1 213 ? 4.020 17.935 -9.513 1.00 55.56 213 SER A CA 1
ATOM 1679 C C . SER A 1 213 ? 3.063 18.974 -10.122 1.00 55.56 213 SER A C 1
ATOM 1681 O O . SER A 1 213 ? 2.953 19.085 -11.349 1.00 55.56 213 SER A O 1
ATOM 1683 N N . GLU A 1 214 ? 2.343 19.730 -9.284 1.00 51.19 214 GLU A N 1
ATOM 1684 C CA . GLU A 1 214 ? 1.450 20.810 -9.746 1.00 51.19 214 GLU A CA 1
ATOM 1685 C C . GLU A 1 214 ? 2.190 21.856 -10.610 1.00 51.19 214 GLU A C 1
ATOM 1687 O O . GLU A 1 214 ? 1.550 22.611 -11.345 1.00 51.19 214 GLU A O 1
ATOM 1692 N N . ASP A 1 215 ? 3.528 21.850 -10.583 1.00 53.47 215 ASP A N 1
ATOM 1693 C CA . ASP A 1 215 ? 4.411 22.764 -11.301 1.00 53.47 215 ASP A CA 1
ATOM 1694 C C . ASP A 1 215 ? 4.844 22.269 -12.702 1.00 53.47 215 ASP A C 1
ATOM 1696 O O . ASP A 1 215 ? 5.670 22.918 -13.343 1.00 53.47 215 ASP A O 1
ATOM 1700 N N . ASN A 1 216 ? 4.250 21.191 -13.247 1.00 51.69 216 ASN A N 1
ATOM 1701 C CA . ASN A 1 216 ? 4.648 20.582 -14.536 1.00 51.69 216 ASN A CA 1
ATOM 1702 C C . ASN A 1 216 ? 6.114 20.095 -14.558 1.00 51.69 216 ASN A C 1
ATOM 1704 O O . ASN A 1 216 ? 6.736 20.044 -15.626 1.00 51.69 216 ASN A O 1
ATOM 1708 N N . ASP A 1 217 ? 6.674 19.716 -13.408 1.00 54.22 217 ASP A N 1
ATOM 1709 C CA . ASP A 1 217 ? 8.015 19.134 -13.365 1.00 54.22 217 ASP A CA 1
ATOM 1710 C C . ASP A 1 217 ? 7.986 17.736 -13.992 1.00 54.22 217 ASP A C 1
ATOM 1712 O O . ASP A 1 217 ? 7.549 16.752 -13.404 1.00 54.22 217 ASP A O 1
ATOM 1716 N N . THR A 1 218 ? 8.413 17.654 -15.247 1.00 61.41 218 THR A N 1
ATOM 1717 C CA . THR A 1 218 ? 8.596 16.391 -15.960 1.00 61.41 218 THR A CA 1
ATOM 1718 C C . THR A 1 218 ? 9.851 15.691 -15.461 1.00 61.41 218 THR A C 1
ATOM 1720 O O . THR A 1 218 ? 10.936 16.263 -15.572 1.00 61.41 218 THR A O 1
ATOM 1723 N N . VAL A 1 219 ? 9.728 14.436 -15.028 1.00 66.38 219 VAL A N 1
ATOM 1724 C CA . VAL A 1 219 ? 10.877 13.629 -14.588 1.00 66.38 219 VAL A CA 1
ATOM 1725 C C . VAL A 1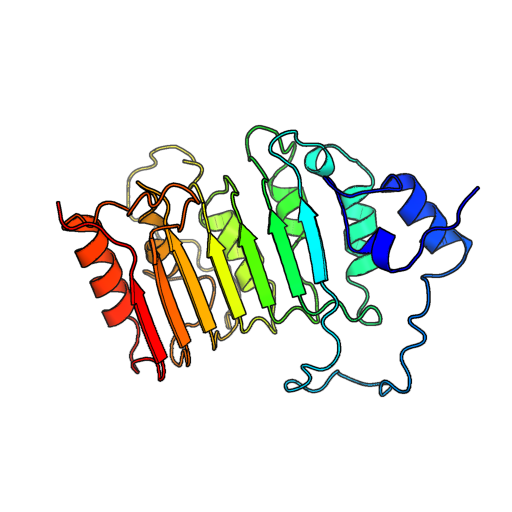 219 ? 11.853 13.419 -15.739 1.00 66.38 219 VAL A C 1
ATOM 1727 O O . VAL A 1 219 ? 11.437 13.056 -16.843 1.00 66.38 219 VAL A O 1
ATOM 1730 N N . SER A 1 220 ? 13.145 13.635 -15.498 1.00 70.00 220 SER A N 1
ATOM 1731 C CA . SER A 1 220 ? 14.172 13.435 -16.528 1.00 70.00 220 SER A CA 1
ATOM 1732 C C . SER A 1 220 ? 14.259 11.957 -16.931 1.00 70.00 220 SER A C 1
ATOM 1734 O O . SER A 1 220 ? 14.616 11.104 -16.119 1.00 70.00 220 SER A O 1
ATOM 1736 N N . CYS A 1 221 ? 13.976 11.642 -18.198 1.00 72.19 221 CYS A N 1
ATOM 1737 C CA . CYS A 1 221 ? 14.156 10.311 -18.781 1.00 72.19 221 CYS A CA 1
ATOM 1738 C C . CYS A 1 221 ? 15.589 10.161 -19.291 1.00 72.19 221 CYS A C 1
ATOM 1740 O O . CYS A 1 221 ? 15.890 10.526 -20.429 1.00 72.19 221 CYS A O 1
ATOM 1742 N N . ASP A 1 222 ? 16.484 9.641 -18.458 1.00 74.31 222 ASP A N 1
ATOM 1743 C CA . ASP A 1 222 ? 17.813 9.242 -18.914 1.00 74.31 222 ASP A CA 1
ATOM 1744 C C . ASP A 1 222 ? 17.831 7.785 -19.419 1.00 74.31 222 ASP A C 1
ATOM 1746 O O . ASP A 1 222 ? 16.865 7.024 -19.282 1.00 74.31 222 ASP A O 1
ATOM 1750 N N . ASP A 1 223 ? 18.956 7.374 -20.009 1.00 79.69 223 ASP A N 1
ATOM 1751 C CA . ASP A 1 223 ? 19.146 6.002 -20.492 1.00 79.69 223 ASP A CA 1
ATOM 1752 C C . ASP A 1 223 ? 18.969 4.954 -19.377 1.00 79.69 223 ASP A C 1
ATOM 1754 O O . ASP A 1 223 ? 18.609 3.811 -19.661 1.00 79.69 223 ASP A O 1
ATOM 1758 N N . VAL A 1 224 ? 19.193 5.319 -18.108 1.00 79.62 224 VAL A N 1
ATOM 1759 C CA . VAL A 1 224 ? 19.060 4.411 -16.960 1.00 79.62 224 VAL A CA 1
ATOM 1760 C C . VAL A 1 224 ? 17.588 4.137 -16.658 1.00 79.62 224 VAL A C 1
ATOM 1762 O O . VAL A 1 224 ? 17.217 2.975 -16.469 1.00 79.62 224 VAL A O 1
ATOM 1765 N N . VAL A 1 225 ? 16.737 5.169 -16.653 1.00 77.75 225 VAL A N 1
ATOM 1766 C CA . VAL A 1 225 ? 15.275 5.036 -16.526 1.00 77.75 225 VAL A CA 1
ATOM 1767 C C . VAL A 1 225 ? 14.743 4.126 -17.634 1.00 77.75 225 VAL A C 1
ATOM 1769 O O . VAL A 1 225 ? 14.029 3.161 -17.357 1.00 77.75 225 VAL A O 1
ATOM 1772 N N . ILE A 1 226 ? 15.138 4.395 -18.884 1.00 79.62 226 ILE A N 1
ATOM 1773 C CA . ILE A 1 226 ? 14.693 3.632 -20.056 1.00 79.62 226 ILE A CA 1
ATOM 1774 C C . ILE A 1 226 ? 15.108 2.164 -19.933 1.00 79.62 226 ILE A C 1
ATOM 1776 O O . ILE A 1 226 ? 14.269 1.276 -20.092 1.00 79.62 226 ILE A O 1
ATOM 1780 N N . GLN A 1 227 ? 16.376 1.897 -19.607 1.00 82.44 227 GLN A N 1
ATOM 1781 C CA . GLN A 1 227 ? 16.885 0.534 -19.444 1.00 82.44 227 GLN A CA 1
ATOM 1782 C C . GLN A 1 227 ? 16.147 -0.233 -18.347 1.00 82.44 227 GLN A C 1
ATOM 1784 O O . GLN A 1 227 ? 15.839 -1.406 -18.534 1.00 82.44 227 GLN A O 1
ATOM 1789 N N . ARG A 1 228 ? 15.821 0.415 -17.225 1.00 82.06 228 ARG A N 1
ATOM 1790 C CA . ARG A 1 228 ? 15.090 -0.223 -16.121 1.00 82.06 228 ARG A CA 1
ATOM 1791 C C . ARG A 1 228 ? 13.631 -0.492 -16.466 1.00 82.06 228 ARG A C 1
ATOM 1793 O O . ARG A 1 228 ? 13.125 -1.561 -16.136 1.00 82.06 228 ARG A O 1
ATOM 1800 N N . ILE A 1 229 ? 12.960 0.437 -17.153 1.00 82.75 229 ILE A N 1
ATOM 1801 C CA . ILE A 1 229 ? 11.598 0.205 -17.656 1.00 82.75 229 ILE A CA 1
ATOM 1802 C C . ILE A 1 229 ? 11.618 -0.974 -18.623 1.00 82.75 229 ILE A C 1
ATOM 1804 O O . ILE A 1 229 ? 10.785 -1.868 -18.509 1.00 82.75 229 ILE A O 1
ATOM 1808 N N . GLN A 1 230 ? 12.584 -1.007 -19.540 1.00 82.81 230 GLN A N 1
ATOM 1809 C CA . GLN A 1 230 ? 12.706 -2.093 -20.500 1.00 82.81 230 GLN A CA 1
ATOM 1810 C C . GLN A 1 230 ? 12.985 -3.435 -19.814 1.00 82.81 230 GLN A C 1
ATOM 1812 O O . GLN A 1 230 ? 12.277 -4.398 -20.089 1.00 82.81 230 GLN A O 1
ATOM 1817 N N . ALA A 1 231 ? 13.921 -3.480 -18.863 1.00 84.12 231 ALA A N 1
ATOM 1818 C CA . ALA A 1 231 ? 14.198 -4.680 -18.078 1.00 84.12 231 ALA A CA 1
ATOM 1819 C C . ALA A 1 231 ? 12.949 -5.181 -17.337 1.00 84.12 231 ALA A C 1
ATOM 1821 O O . ALA A 1 231 ? 12.663 -6.374 -17.363 1.00 84.12 231 ALA A O 1
ATOM 1822 N N . PHE A 1 232 ? 12.160 -4.282 -16.739 1.00 85.31 232 PHE A N 1
ATOM 1823 C CA . PHE A 1 232 ? 10.898 -4.649 -16.097 1.00 85.31 232 PHE A CA 1
ATOM 1824 C C . PHE A 1 232 ? 9.865 -5.184 -17.097 1.00 85.31 232 PHE A C 1
ATOM 1826 O O . PHE A 1 232 ? 9.216 -6.192 -16.832 1.00 85.31 232 PHE A O 1
ATOM 1833 N N . LEU A 1 233 ? 9.708 -4.535 -18.254 1.00 84.50 233 LEU A N 1
ATOM 1834 C CA . LEU A 1 233 ? 8.799 -5.003 -19.302 1.00 84.50 233 LEU A CA 1
ATOM 1835 C C . LEU A 1 233 ? 9.205 -6.386 -19.828 1.00 84.50 233 LEU A C 1
ATOM 1837 O O . LEU A 1 233 ? 8.328 -7.204 -20.093 1.00 84.50 233 LEU A O 1
ATOM 1841 N N . ASP A 1 234 ? 10.504 -6.674 -19.908 1.00 83.62 234 ASP A N 1
ATOM 1842 C CA . ASP A 1 234 ? 11.025 -7.983 -20.311 1.00 83.62 234 ASP A CA 1
ATOM 1843 C C . ASP A 1 234 ? 10.711 -9.094 -19.281 1.00 83.62 234 ASP A C 1
ATOM 1845 O O . ASP A 1 234 ? 10.670 -10.273 -19.643 1.00 83.62 234 ASP A O 1
ATOM 1849 N N . LEU A 1 235 ? 10.414 -8.751 -18.015 1.00 79.31 235 LEU A N 1
ATOM 1850 C CA . LEU A 1 235 ? 9.904 -9.705 -17.012 1.00 79.31 235 LEU A CA 1
ATOM 1851 C C . LEU A 1 235 ? 8.448 -10.118 -17.280 1.00 79.31 235 LEU A C 1
ATOM 1853 O O . LEU A 1 235 ? 8.000 -11.178 -16.826 1.00 79.31 235 LEU A O 1
ATOM 1857 N N . LEU A 1 236 ? 7.686 -9.290 -17.999 1.00 81.06 236 LEU A N 1
ATOM 1858 C CA . LEU A 1 236 ? 6.280 -9.537 -18.296 1.00 81.06 236 LEU A CA 1
ATOM 1859 C C . LEU A 1 236 ? 6.178 -10.536 -19.452 1.00 81.06 236 LEU A C 1
ATOM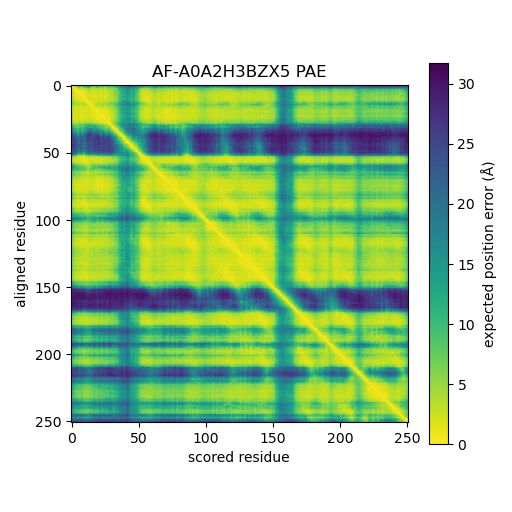 1861 O O . LEU A 1 236 ? 6.084 -10.170 -20.620 1.00 81.06 236 LEU A O 1
ATOM 1865 N N . VAL A 1 237 ? 6.159 -11.830 -19.115 1.00 73.94 237 VAL A N 1
ATOM 1866 C CA . VAL A 1 237 ? 5.992 -12.939 -20.081 1.00 73.94 237 VAL A CA 1
ATOM 1867 C C . VAL A 1 237 ? 4.795 -12.711 -21.019 1.00 73.94 237 VAL A C 1
ATOM 1869 O O . VAL A 1 237 ? 4.821 -13.116 -22.181 1.00 73.94 237 VAL A O 1
ATOM 1872 N N . ILE A 1 238 ? 3.746 -12.057 -20.512 1.00 77.38 238 ILE A N 1
ATOM 1873 C CA . ILE A 1 238 ? 2.586 -11.601 -21.276 1.00 77.38 238 ILE A CA 1
ATOM 1874 C C . ILE A 1 238 ? 2.499 -10.078 -21.108 1.00 77.38 238 ILE A C 1
ATOM 1876 O O . ILE A 1 238 ? 2.455 -9.617 -19.964 1.00 77.38 238 ILE A O 1
ATOM 1880 N N . PRO A 1 239 ? 2.453 -9.296 -22.204 1.00 75.50 239 PRO A N 1
ATOM 1881 C CA . PRO A 1 239 ? 2.302 -7.852 -22.103 1.00 75.50 239 PRO A CA 1
ATOM 1882 C C . PRO A 1 239 ? 0.935 -7.497 -21.493 1.00 75.50 239 PRO A C 1
ATOM 1884 O O . PRO A 1 239 ? -0.058 -8.160 -21.817 1.00 75.50 239 PRO A O 1
ATOM 1887 N N . PRO A 1 240 ? 0.849 -6.445 -20.660 1.00 79.56 240 PRO A N 1
ATOM 1888 C CA . PRO A 1 240 ? -0.419 -6.007 -20.097 1.00 79.56 240 PRO A CA 1
ATOM 1889 C C . PRO A 1 240 ? -1.425 -5.589 -21.166 1.00 79.56 240 PRO A C 1
ATOM 1891 O O . PRO A 1 240 ? -1.052 -5.119 -22.243 1.00 79.56 240 PRO A O 1
ATOM 1894 N N . ILE A 1 241 ? -2.714 -5.705 -20.845 1.0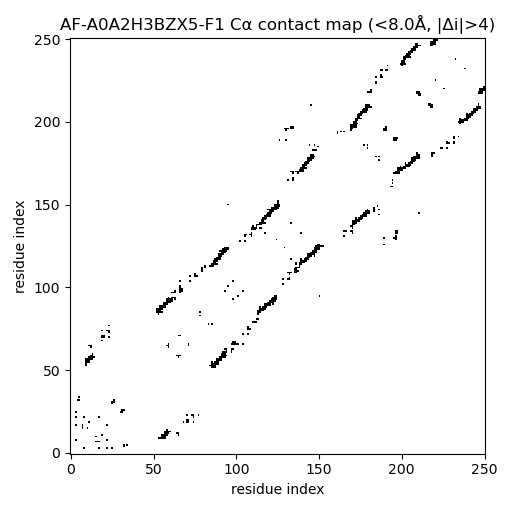0 78.56 241 ILE A N 1
ATOM 1895 C CA . ILE A 1 241 ? -3.805 -5.263 -21.728 1.00 78.56 241 ILE A CA 1
ATOM 1896 C C . ILE A 1 241 ? -3.735 -3.742 -21.921 1.00 78.56 241 ILE A C 1
ATOM 1898 O O . ILE A 1 241 ? -3.936 -3.237 -23.027 1.00 78.56 241 ILE A O 1
ATOM 1902 N N . TYR A 1 242 ? -3.424 -3.019 -20.844 1.00 79.50 242 TYR A N 1
ATOM 1903 C CA . TYR A 1 242 ? -3.297 -1.569 -20.830 1.00 79.50 242 TYR A CA 1
ATOM 1904 C C . TYR A 1 242 ? -1.927 -1.159 -20.299 1.00 79.50 242 TYR A C 1
ATOM 1906 O O . TYR A 1 242 ? -1.578 -1.453 -19.157 1.00 79.50 242 TYR A O 1
ATOM 1914 N N . VAL A 1 243 ? -1.174 -0.430 -21.121 1.00 82.00 243 VAL A N 1
ATOM 1915 C CA . VAL A 1 243 ? 0.111 0.162 -20.740 1.00 82.00 243 VAL A CA 1
ATOM 1916 C C . VAL A 1 243 ? 0.029 1.671 -20.933 1.00 82.00 243 VAL A C 1
ATOM 1918 O O . VAL A 1 243 ? -0.284 2.146 -22.024 1.00 82.00 243 VAL A O 1
ATOM 1921 N N . SER A 1 244 ? 0.305 2.419 -19.867 1.00 83.94 244 SER A N 1
ATOM 1922 C CA . SER A 1 244 ? 0.366 3.880 -19.871 1.00 83.94 244 SER A CA 1
ATOM 1923 C C . SER A 1 244 ? 1.738 4.334 -19.383 1.00 83.94 244 SER A C 1
ATOM 1925 O O . SER A 1 244 ? 2.071 4.166 -18.210 1.00 83.94 244 SER A O 1
ATOM 1927 N N . LEU A 1 245 ? 2.534 4.895 -20.293 1.00 81.25 245 LEU A N 1
ATOM 1928 C CA . LEU A 1 245 ? 3.851 5.474 -20.017 1.00 81.25 245 LEU A CA 1
ATOM 1929 C C . LEU A 1 245 ? 3.780 6.970 -20.336 1.00 81.25 245 LEU A C 1
ATOM 1931 O O . LEU A 1 245 ? 3.324 7.325 -21.425 1.00 81.25 245 LEU A O 1
ATOM 1935 N N . GLY A 1 246 ? 4.192 7.851 -19.423 1.00 76.38 246 GLY A N 1
ATOM 1936 C CA . GLY A 1 246 ? 4.019 9.293 -19.633 1.00 76.38 246 GLY A CA 1
ATOM 1937 C C . GLY A 1 246 ? 4.743 10.190 -18.633 1.00 76.38 246 GLY A C 1
ATOM 1938 O O . GLY A 1 246 ? 5.291 9.716 -17.646 1.00 76.38 246 GLY A O 1
ATOM 1939 N N . ASN A 1 247 ? 4.730 11.498 -18.906 1.00 73.56 247 ASN A N 1
ATOM 1940 C CA . ASN A 1 247 ? 5.290 12.563 -18.058 1.00 73.56 247 ASN A CA 1
ATOM 1941 C C . ASN A 1 247 ? 6.804 12.489 -17.805 1.00 73.56 247 ASN A C 1
ATOM 1943 O O . ASN A 1 247 ? 7.291 12.882 -16.748 1.00 73.56 247 ASN A O 1
ATOM 1947 N N . PHE A 1 248 ? 7.551 12.036 -18.810 1.00 70.81 248 PHE A N 1
ATOM 1948 C CA . PHE A 1 248 ? 9.007 12.103 -18.805 1.00 70.81 248 PHE A CA 1
ATOM 1949 C C . PHE A 1 248 ? 9.510 13.179 -19.779 1.00 70.81 248 PHE A C 1
ATOM 1951 O O . PHE A 1 248 ? 8.993 13.288 -20.895 1.00 70.81 248 PHE A O 1
ATOM 1958 N N . SER A 1 249 ? 10.522 13.956 -19.387 1.00 65.25 249 SER A N 1
ATOM 1959 C CA . SER A 1 249 ? 11.258 14.841 -20.299 1.00 65.25 249 SER A CA 1
ATOM 1960 C C . SER A 1 249 ? 12.423 14.093 -20.936 1.00 65.25 249 SER A C 1
ATOM 1962 O O . SER A 1 249 ? 13.110 13.317 -20.280 1.00 65.25 249 SER A O 1
ATOM 1964 N N . ILE A 1 250 ? 12.643 14.305 -22.233 1.00 58.91 250 ILE A N 1
ATOM 1965 C CA . ILE A 1 250 ? 13.831 13.787 -22.920 1.00 58.91 250 ILE A CA 1
ATOM 1966 C C . ILE A 1 250 ? 14.966 14.780 -22.651 1.00 58.91 250 ILE A C 1
ATOM 1968 O O . ILE A 1 250 ? 14.833 15.951 -23.018 1.00 58.91 250 ILE A O 1
ATOM 1972 N N . GLY A 1 251 ? 16.023 14.312 -21.982 1.00 53.47 251 GLY A N 1
ATOM 1973 C CA . GLY A 1 251 ? 17.260 15.067 -21.749 1.00 53.47 251 GLY A CA 1
ATOM 1974 C C . GLY A 1 251 ? 18.132 15.217 -22.991 1.00 53.47 251 GLY A C 1
ATOM 1975 O O . GLY A 1 251 ? 18.053 14.349 -23.891 1.00 53.47 251 GLY A O 1
#

Sequence (251 aa):
MASPTFQDFLELGLRQKFSCKGLVHHILSFSFPTIQTDVWPVGPIPYTYRSGQVTLSLGDSGLGILGTDPYFLELLKLLKDERIPINTMEICGFDHTYTQNSSTLISGFSSFPHICDLQILEVQWSKDDVRDIVASLPNLRFLTLKGWRAWESSPTQGAEDWPHGGRDHPPHLESLRLLFDDGETALLDLFDGSGYPANVQGLEMLTIHGNESEDNDTVSCDDVVIQRIQAFLDLLVIPPIYVSLGNFSIG

pLDDT: mean 75.2, std 17.0, range [28.25, 95.0]

Solvent-accessible surface area (backbone atoms only — not comparable to full-atom values): 14119 Å² total; per-residue (Å²): 130,89,77,89,52,67,66,56,77,25,32,39,47,79,74,41,84,62,56,46,59,58,52,43,52,44,38,77,73,72,54,65,77,74,76,87,61,87,84,71,75,95,65,87,78,64,96,81,74,78,90,71,85,32,57,36,38,40,30,27,80,56,68,22,61,49,48,65,40,87,34,39,59,59,38,41,59,62,60,44,38,85,89,48,74,43,30,29,36,36,42,31,23,44,35,58,92,42,25,66,61,48,70,60,54,50,57,49,69,31,59,36,74,55,26,27,35,43,35,44,32,47,26,32,45,35,71,64,58,55,27,56,35,49,41,39,18,72,51,28,28,35,42,35,43,28,47,56,40,72,46,80,83,66,94,73,80,70,95,64,84,66,78,95,76,75,65,103,71,45,15,58,31,39,31,43,36,41,34,30,45,80,89,35,66,65,66,54,56,54,64,57,74,87,80,38,25,47,42,53,74,60,24,43,33,41,37,47,28,27,35,82,46,98,82,72,53,50,20,73,46,46,74,65,50,51,51,44,52,49,54,50,54,70,66,33,85,46,78,46,82,40,77,48,76,48,52,59,33,84,119